Protein AF-A0AA36HMR6-F1 (afdb_monomer)

Solvent-accessible surface area (backbone atoms only — not comparable to full-atom values): 15706 Å² total; per-residue (Å²): 116,73,59,50,69,71,54,59,92,96,48,89,44,77,53,48,80,48,64,60,39,83,46,89,20,42,42,28,34,47,61,16,38,29,38,38,39,29,21,17,31,36,30,45,97,39,64,73,64,23,36,23,44,56,38,35,37,36,27,2,43,35,57,58,65,87,59,62,42,72,64,54,91,78,38,26,21,32,47,46,39,76,43,30,69,65,48,61,58,80,66,48,78,49,71,48,100,86,70,49,53,27,43,33,39,42,47,76,42,64,58,36,60,30,52,82,92,65,95,58,44,52,74,39,55,49,93,52,42,45,76,44,52,43,93,53,46,81,57,50,48,62,44,36,72,71,58,33,27,36,37,34,44,61,39,64,26,72,32,86,58,52,42,54,46,64,46,59,59,30,37,43,38,30,35,82,64,13,27,34,30,16,13,61,84,45,50,25,34,34,34,36,40,43,89,31,38,37,29,38,42,32,37,31,26,40,29,56,35,88,52,72,96,81,71,89,66,86,24,34,47,41,35,45,40,52,87,86,51,69,80,58,60,77,93,42,45,24,38,44,34,39,69,30,34,47,32,64,78,80,58,42,81,45,74,68,56,79,53,60,50,84,77,44,73,44,83,42,72,76,88,80,70,102,62,99,78,84,77,85,83,79,80,74,84,83,70,136

Sequence (288 aa):
MPNLSLFQKGAWASGGYLANVQVDGFTLLGGQQQWMLRNSNISTPDAATLGGQWNVVLVGCTGAPRGTLPAAGWQAAITNLAQTPVIAEKPFISIGPTGLFFLEIPAVQFLAVGPSHGPEAKSVPFSEVFVARSSEPGIIQSKLDLGLHVVLSPGIYELSAPLTLRTSGQVLLGLGMATLVAPKDGRPCVYVAGAAADVRVAGLMLQAAATSATKTQPSTLLQWGEASTPASDASKPGSWKLIGLVTQRQSLLSVLRPGADHFSCWNWAKASYPTSSLGWVVQTPTGP

InterPro domains:
  IPR060344 Exo-beta-1,3-glucanase-like domain [PF27525] (132-238)

Mean predicted aligned error: 9.72 Å

Nearest PDB structures (foldseek):
  4pew-assembly2_B  TM=7.856E-01  e=3.078E-15  Streptomyces sp. SirexAA-E
  4tyv-assembly2_B  TM=8.166E-01  e=2.241E-13  Streptomyces sp. SirexAA-E
  6k0u-assembly1_A  TM=5.631E-01  e=1.052E+00  Paenibacillus glycanilyticus
  6k0n-assembly1_A  TM=4.475E-01  e=2.554E+00  Paenibacillus glycanilyticus
  4ozy-assembly1_A  TM=2.155E-01  e=8.335E+00  Pseudomonas syringae pv. tomato str. DC3000

pLDDT: mean 79.15, std 21.08, range [21.89, 98.69]

Secondary structure (DSSP, 8-state):
---EE-S-TT--B---EEES-EEEEEEE-BTBSEEEEES-EEE-SSHHHHB-SSEEEEES-BSSPSS-B--BTTBPEEEEESSEEEEEPPPEEEE-TTS-EEEEEEPEEEEE-S---STTEEEEEGGGEEEE-TT-GGGHHHHHHTT-EEEEPSSEEE-SS-EEE-STT-EEEE-TT-EEEPPTTS--SEEE-TT--S-EEEEEEEE-----TT--SPEEEEEES-TTSPPP-TTS-EEEEEEEEEESSSEEEEE--TTEEEEE--EEE----SSS------------

Radius of gyration: 20.98 Å; Cα contacts (8 Å, |Δi|>4): 737; chains: 1; bounding box: 59×51×55 Å

Structure (mmCIF, N/CA/C/O backbone):
data_AF-A0AA36HMR6-F1
#
_entry.id   AF-A0AA36HMR6-F1
#
loop_
_atom_site.group_PDB
_atom_site.id
_atom_site.type_symbol
_atom_site.label_atom_id
_atom_site.label_alt_id
_atom_site.label_comp_id
_atom_site.label_asym_id
_atom_site.label_entity_id
_atom_site.label_seq_id
_atom_site.pdbx_PDB_ins_code
_atom_site.Cartn_x
_atom_site.Cartn_y
_atom_site.Cartn_z
_atom_site.occupancy
_atom_site.B_iso_or_equiv
_atom_site.auth_seq_id
_atom_site.auth_comp_id
_atom_site.auth_asym_id
_atom_site.auth_atom_id
_atom_site.pdbx_PDB_model_num
ATOM 1 N N . MET A 1 1 ? -1.065 -3.155 -28.051 1.00 54.00 1 MET A N 1
ATOM 2 C CA . MET A 1 1 ? -1.536 -2.470 -26.826 1.00 54.00 1 MET A CA 1
ATOM 3 C C . MET A 1 1 ? -0.605 -1.299 -26.540 1.00 54.00 1 MET A C 1
ATOM 5 O O . MET A 1 1 ? 0.534 -1.368 -26.992 1.00 54.00 1 MET A O 1
ATOM 9 N N . PRO A 1 2 ? -1.070 -0.196 -25.931 1.00 82.81 2 PRO A N 1
ATOM 10 C CA . PRO A 1 2 ? -0.266 1.018 -25.819 1.00 82.81 2 PRO A CA 1
ATOM 11 C C . PRO A 1 2 ? 0.914 0.839 -24.858 1.00 82.81 2 PRO A C 1
ATOM 13 O O . PRO A 1 2 ? 0.834 0.100 -23.879 1.00 82.81 2 PRO A O 1
ATOM 16 N N . ASN A 1 3 ? 2.006 1.543 -25.148 1.00 90.62 3 ASN A N 1
ATOM 17 C CA . ASN A 1 3 ? 3.149 1.665 -24.247 1.00 90.62 3 ASN A CA 1
ATOM 18 C C . ASN A 1 3 ? 2.743 2.403 -22.962 1.00 90.62 3 ASN A C 1
ATOM 20 O O . ASN A 1 3 ? 1.921 3.322 -23.003 1.00 90.62 3 ASN A O 1
ATOM 24 N N . LEU A 1 4 ? 3.372 2.057 -21.839 1.00 92.62 4 LEU A N 1
ATOM 25 C CA . LEU A 1 4 ? 3.268 2.797 -20.586 1.00 92.62 4 LEU A CA 1
ATOM 26 C C . LEU A 1 4 ? 4.378 3.855 -20.529 1.00 92.62 4 LEU A C 1
ATOM 28 O O . LEU A 1 4 ? 5.525 3.552 -20.204 1.00 92.62 4 LEU A O 1
ATOM 32 N N . SER A 1 5 ? 4.028 5.105 -20.835 1.00 91.94 5 SER A N 1
ATOM 33 C CA . SER A 1 5 ? 4.935 6.248 -20.679 1.00 91.94 5 SER A CA 1
ATOM 34 C C . SER A 1 5 ? 4.774 6.871 -19.296 1.00 91.94 5 SER A C 1
ATOM 36 O O . SER A 1 5 ? 3.706 7.382 -18.966 1.00 91.94 5 SER A O 1
ATOM 38 N N . LEU A 1 6 ? 5.843 6.863 -18.500 1.00 90.44 6 LEU A N 1
ATOM 39 C CA . LEU A 1 6 ? 5.886 7.426 -17.144 1.00 90.44 6 LEU A CA 1
ATOM 40 C C . LEU A 1 6 ? 6.586 8.789 -17.097 1.00 90.44 6 LEU A C 1
ATOM 42 O O . LEU A 1 6 ? 6.986 9.255 -16.032 1.00 90.44 6 LEU A O 1
ATOM 46 N N . PHE A 1 7 ? 6.745 9.438 -18.247 1.00 89.81 7 PHE A N 1
ATOM 47 C CA . PHE A 1 7 ? 7.380 10.742 -18.373 1.00 89.81 7 PHE A CA 1
ATOM 48 C C . PHE A 1 7 ? 6.667 11.611 -19.407 1.00 89.81 7 PHE A C 1
ATOM 50 O O . PHE A 1 7 ? 5.987 11.120 -20.312 1.00 89.81 7 PHE A O 1
ATOM 57 N N . GLN A 1 8 ? 6.895 12.915 -19.286 1.00 87.06 8 GLN A N 1
ATOM 58 C CA . GLN A 1 8 ? 6.583 13.902 -20.309 1.00 87.06 8 GLN A CA 1
ATOM 59 C C . GLN A 1 8 ? 7.890 14.367 -20.956 1.00 87.06 8 GLN A C 1
ATOM 61 O O . GLN A 1 8 ? 8.856 14.704 -20.269 1.00 87.06 8 GLN A O 1
ATOM 66 N N . LYS A 1 9 ? 7.939 14.380 -22.292 1.00 85.31 9 LYS A N 1
ATOM 67 C CA . LYS A 1 9 ? 9.140 14.771 -23.041 1.00 85.31 9 LYS A CA 1
ATOM 68 C C . LYS A 1 9 ? 9.548 16.210 -22.700 1.00 85.31 9 LYS A C 1
ATOM 70 O O . LYS A 1 9 ? 8.729 17.118 -22.788 1.00 85.31 9 LYS A O 1
ATOM 75 N N . GLY A 1 10 ? 10.821 16.403 -22.349 1.00 81.31 10 GLY A N 1
ATOM 76 C CA . GLY A 1 10 ? 11.395 17.716 -22.027 1.00 81.31 10 GLY A CA 1
ATOM 77 C C . GLY A 1 10 ? 11.065 18.250 -20.629 1.00 81.31 10 GLY A C 1
ATOM 78 O O . GLY A 1 10 ? 11.524 19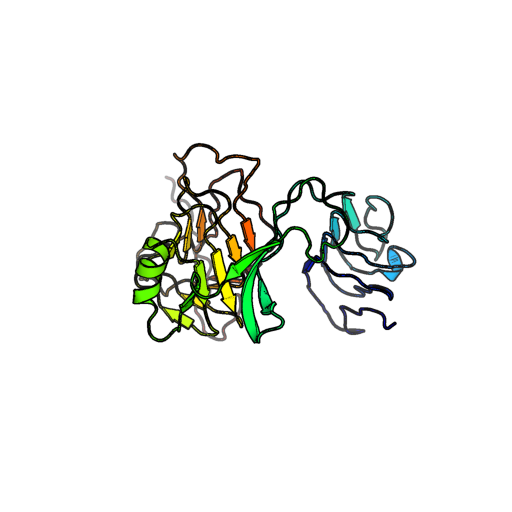.335 -20.290 1.00 81.31 10 GLY A O 1
ATOM 79 N N . ALA A 1 11 ? 10.306 17.510 -19.817 1.00 87.25 11 ALA A N 1
ATOM 80 C CA . ALA A 1 11 ? 10.004 17.885 -18.441 1.00 87.25 11 ALA A CA 1
ATOM 81 C C . ALA A 1 11 ? 10.960 17.204 -17.453 1.00 87.25 11 ALA A C 1
ATOM 83 O O . ALA A 1 11 ? 11.452 16.100 -17.696 1.00 87.25 11 ALA A O 1
ATOM 84 N N . TRP A 1 12 ? 11.187 17.847 -16.310 1.00 85.06 12 TRP A N 1
ATOM 85 C CA . TRP A 1 12 ? 11.833 17.200 -15.172 1.00 85.06 12 TRP A CA 1
ATOM 86 C C . TRP A 1 12 ? 10.827 16.329 -14.428 1.00 85.06 12 TRP A C 1
ATOM 88 O O . TRP A 1 12 ? 9.696 16.747 -14.182 1.00 85.06 12 TRP A O 1
ATOM 98 N N . ALA A 1 13 ? 11.252 15.126 -14.052 1.00 87.69 13 ALA A N 1
ATOM 99 C CA . ALA A 1 13 ? 10.430 14.191 -13.306 1.00 87.69 13 ALA A CA 1
ATOM 100 C C . ALA A 1 13 ? 11.279 13.445 -12.266 1.00 87.69 13 ALA A C 1
ATOM 102 O O . ALA A 1 13 ? 12.437 13.110 -12.515 1.00 87.69 13 ALA A O 1
ATOM 103 N N . SER A 1 14 ? 10.706 13.227 -11.082 1.00 89.38 14 SER A N 1
ATOM 104 C CA . SER A 1 14 ? 11.375 12.613 -9.927 1.00 89.38 14 SER A CA 1
ATOM 105 C C . SER A 1 14 ? 10.454 11.581 -9.267 1.00 89.38 14 SER A C 1
ATOM 107 O O . SER A 1 14 ? 10.094 11.669 -8.097 1.00 89.38 14 SER A O 1
ATOM 109 N N . GLY A 1 15 ? 9.981 10.638 -10.076 1.00 85.69 15 GLY A N 1
ATOM 110 C CA . GLY A 1 15 ? 9.255 9.455 -9.628 1.00 85.69 15 GLY A CA 1
ATOM 111 C C . GLY A 1 15 ? 10.189 8.454 -8.942 1.00 85.69 15 GLY A C 1
ATOM 112 O O . GLY A 1 15 ? 11.302 8.776 -8.559 1.00 85.69 15 GLY A O 1
ATOM 113 N N . GLY A 1 16 ? 9.785 7.217 -8.713 1.00 84.88 16 GLY A N 1
ATOM 114 C CA . GLY A 1 16 ? 8.425 6.703 -8.737 1.00 84.88 16 GLY A CA 1
ATOM 115 C C . GLY A 1 16 ? 8.419 5.251 -8.275 1.00 84.88 16 GLY A C 1
ATOM 116 O O . GLY A 1 16 ? 9.462 4.600 -8.228 1.00 84.88 16 GLY A O 1
ATOM 117 N N . TYR A 1 17 ? 7.248 4.750 -7.905 1.00 89.38 17 TYR A N 1
ATOM 118 C CA . TYR A 1 17 ? 7.053 3.368 -7.485 1.00 89.38 17 TYR A CA 1
ATOM 119 C C . TYR A 1 17 ? 5.992 2.729 -8.373 1.00 89.38 17 TYR A C 1
ATOM 121 O O . TYR A 1 17 ? 4.914 3.295 -8.552 1.00 89.38 17 TYR A O 1
ATOM 129 N N . LEU A 1 18 ? 6.285 1.549 -8.9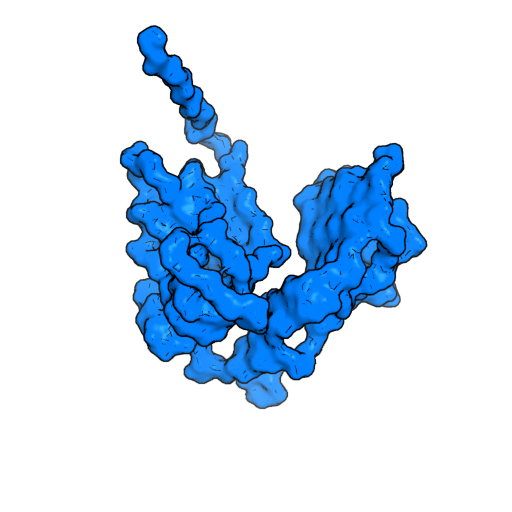14 1.00 90.75 18 LEU A N 1
ATOM 130 C CA . LEU A 1 18 ? 5.329 0.740 -9.662 1.00 90.75 18 LEU A CA 1
ATOM 131 C C . LEU A 1 18 ? 5.423 -0.711 -9.190 1.00 90.75 18 LEU A C 1
ATOM 133 O O . LEU A 1 18 ? 6.518 -1.262 -9.086 1.00 90.75 18 LEU A O 1
ATOM 137 N N . ALA A 1 19 ? 4.285 -1.330 -8.886 1.00 91.62 19 ALA A N 1
ATOM 138 C CA . ALA A 1 19 ? 4.275 -2.714 -8.445 1.00 91.62 19 ALA A CA 1
ATOM 139 C C . ALA A 1 19 ? 3.006 -3.457 -8.837 1.00 91.62 19 ALA A C 1
ATOM 141 O O . ALA A 1 19 ? 1.934 -2.855 -8.896 1.00 91.62 19 ALA A O 1
ATOM 142 N N . ASN A 1 20 ? 3.142 -4.771 -9.016 1.00 91.19 20 ASN A N 1
ATOM 143 C CA . ASN A 1 20 ? 2.048 -5.678 -9.338 1.00 91.19 20 ASN A CA 1
ATOM 144 C C . ASN A 1 20 ? 1.269 -5.291 -10.610 1.00 91.19 20 ASN A C 1
ATOM 146 O O . ASN A 1 20 ? 0.038 -5.314 -10.631 1.00 91.19 20 ASN A O 1
ATOM 150 N N . VAL A 1 21 ? 1.991 -4.888 -11.662 1.00 91.56 21 VAL A N 1
ATOM 151 C CA . VAL A 1 21 ? 1.408 -4.462 -12.944 1.00 91.56 21 VAL A CA 1
ATOM 152 C C . VAL A 1 21 ? 1.832 -5.398 -14.071 1.00 91.56 21 VAL A C 1
ATOM 154 O O . VAL A 1 21 ? 2.980 -5.835 -14.132 1.00 91.56 21 VAL A O 1
ATOM 157 N N . GLN A 1 22 ? 0.905 -5.642 -14.993 1.00 92.75 22 GLN A N 1
ATOM 158 C CA . GLN A 1 22 ? 1.154 -6.227 -16.304 1.00 92.75 22 GLN A CA 1
ATOM 159 C C . GLN A 1 22 ? 1.149 -5.103 -17.349 1.00 92.75 22 GLN A C 1
ATOM 161 O O . GLN A 1 22 ? 0.138 -4.423 -17.523 1.00 92.75 22 GLN A O 1
ATOM 166 N N . VAL A 1 23 ? 2.275 -4.894 -18.031 1.00 92.19 23 VAL A N 1
ATOM 167 C CA . VAL A 1 23 ? 2.382 -3.967 -19.164 1.00 92.19 23 VAL A CA 1
ATOM 168 C C . VAL A 1 23 ? 2.607 -4.779 -20.435 1.00 92.19 23 VAL A C 1
ATOM 170 O O . VAL A 1 23 ? 3.659 -5.387 -20.608 1.00 92.19 23 VAL A O 1
ATOM 173 N N . ASP A 1 24 ? 1.617 -4.780 -21.327 1.00 90.38 24 ASP A N 1
ATOM 174 C CA . ASP A 1 24 ? 1.688 -5.534 -22.588 1.00 90.38 24 ASP A CA 1
ATOM 175 C C . ASP A 1 24 ? 2.460 -4.791 -23.693 1.00 90.38 24 ASP A C 1
ATOM 177 O O . ASP A 1 24 ? 2.911 -5.401 -24.661 1.00 90.38 24 ASP A O 1
ATOM 181 N N . GLY A 1 25 ? 2.588 -3.466 -23.569 1.00 91.44 25 GLY A N 1
ATOM 182 C CA . GLY A 1 25 ? 3.463 -2.632 -24.399 1.00 91.44 25 GLY A CA 1
ATOM 183 C C . GLY A 1 25 ? 4.827 -2.391 -23.747 1.00 91.44 25 GLY A C 1
ATOM 184 O O . GLY A 1 25 ? 5.194 -3.045 -22.772 1.00 91.44 25 GLY A O 1
ATOM 185 N N . PHE A 1 26 ? 5.576 -1.410 -24.252 1.00 92.44 26 PHE A N 1
ATOM 186 C CA . PHE A 1 26 ? 6.840 -1.016 -23.627 1.00 92.44 26 PHE A CA 1
ATOM 187 C C . PHE A 1 26 ? 6.631 -0.106 -22.415 1.00 92.44 26 PHE A C 1
ATOM 189 O O . PHE A 1 26 ? 5.801 0.803 -22.450 1.00 92.44 26 PHE A O 1
ATOM 196 N N . THR A 1 27 ? 7.430 -0.310 -21.371 1.00 93.38 27 THR A N 1
ATOM 197 C CA . THR A 1 27 ? 7.551 0.591 -20.222 1.00 93.38 27 THR A CA 1
ATOM 198 C C . THR A 1 27 ? 8.657 1.601 -20.493 1.00 93.38 27 THR A C 1
ATOM 200 O O . THR A 1 27 ? 9.792 1.217 -20.759 1.00 93.38 27 THR A O 1
ATOM 203 N N . LEU A 1 28 ? 8.332 2.891 -20.403 1.00 92.69 28 LEU A N 1
ATOM 204 C CA . LEU A 1 28 ? 9.245 3.987 -20.725 1.00 92.69 28 LEU A CA 1
ATOM 205 C C . LEU A 1 28 ? 9.318 4.969 -19.547 1.00 92.69 28 LEU A C 1
ATOM 207 O O . LEU A 1 28 ? 8.355 5.681 -19.258 1.00 92.69 28 LEU A O 1
ATOM 211 N N . LEU A 1 29 ? 10.467 5.023 -18.875 1.00 91.88 29 LEU A N 1
ATOM 212 C CA . LEU A 1 29 ? 10.772 5.959 -17.786 1.00 91.88 29 LEU A CA 1
ATOM 213 C C . LEU A 1 29 ? 11.299 7.302 -18.304 1.00 91.88 29 LEU A C 1
ATOM 215 O O . LEU A 1 29 ? 11.178 8.309 -17.613 1.00 91.88 29 LEU A O 1
ATOM 219 N N . GLY A 1 30 ? 11.876 7.344 -19.508 1.00 88.69 30 GLY A N 1
ATOM 220 C CA . GLY A 1 30 ? 12.386 8.574 -20.121 1.00 88.69 30 GLY A CA 1
ATOM 221 C C . GLY A 1 30 ? 13.312 9.369 -19.193 1.00 88.69 30 GLY A C 1
ATOM 222 O O . GLY A 1 30 ? 14.303 8.834 -18.714 1.00 88.69 30 GLY A O 1
ATOM 223 N N . GLY A 1 31 ? 12.990 10.640 -18.934 1.00 87.94 31 GLY A N 1
ATOM 224 C CA . GLY A 1 31 ? 13.813 11.551 -18.121 1.00 87.94 31 GLY A CA 1
ATOM 225 C C . GLY A 1 31 ? 13.621 11.459 -16.601 1.00 87.94 31 GLY A C 1
ATOM 226 O O . GLY A 1 31 ? 14.028 12.382 -15.895 1.00 87.94 31 GLY A O 1
ATOM 227 N N . GLN A 1 32 ? 12.970 10.411 -16.084 1.00 92.25 32 GLN A N 1
ATOM 228 C CA . GLN A 1 32 ? 12.813 10.216 -14.639 1.00 92.25 32 GLN A CA 1
ATOM 229 C C . GLN A 1 32 ? 14.178 10.144 -13.940 1.00 92.25 32 GLN A C 1
ATOM 231 O O . GLN A 1 32 ? 15.054 9.388 -14.352 1.00 92.25 32 GLN A O 1
ATOM 236 N N . GLN A 1 33 ? 14.360 10.906 -12.861 1.00 92.31 33 GLN A N 1
ATOM 237 C CA . GLN A 1 33 ? 15.600 10.879 -12.076 1.00 92.31 33 GLN A CA 1
ATOM 238 C C . GLN A 1 33 ? 15.869 9.487 -11.492 1.00 92.31 33 GLN A C 1
ATOM 240 O O . GLN A 1 33 ? 16.967 8.943 -11.643 1.00 92.31 33 GLN A O 1
ATOM 245 N N . GLN A 1 34 ? 14.838 8.886 -10.895 1.00 92.75 34 GLN A N 1
ATOM 246 C CA . GLN A 1 34 ? 14.887 7.539 -10.348 1.00 92.75 34 GLN A CA 1
ATOM 247 C C . GLN A 1 34 ? 13.550 6.804 -10.494 1.00 92.75 34 GLN A C 1
ATOM 249 O O . GLN A 1 34 ? 12.518 7.424 -10.756 1.00 92.75 34 GLN A O 1
ATOM 254 N N . TRP A 1 35 ? 13.561 5.478 -10.323 1.00 93.69 35 TRP A N 1
ATOM 255 C CA . TRP A 1 35 ? 12.341 4.669 -10.234 1.00 93.69 35 TRP A CA 1
ATOM 256 C C . TRP A 1 35 ? 12.581 3.320 -9.539 1.00 93.69 35 TRP A C 1
ATOM 258 O O . TRP A 1 35 ? 13.642 2.723 -9.699 1.00 93.69 35 TRP A O 1
ATOM 268 N N . MET A 1 36 ? 11.578 2.802 -8.824 1.00 93.50 36 MET A N 1
ATOM 269 C CA . MET A 1 36 ? 11.537 1.421 -8.331 1.00 93.50 36 MET A CA 1
ATOM 270 C C . MET A 1 36 ? 10.353 0.663 -8.943 1.00 93.50 36 MET A C 1
ATOM 272 O O . MET A 1 36 ? 9.198 1.061 -8.777 1.00 93.50 36 MET A O 1
ATOM 276 N N . LEU A 1 37 ? 10.634 -0.438 -9.641 1.00 93.69 37 LEU A N 1
ATOM 277 C CA . LEU A 1 37 ? 9.636 -1.379 -10.142 1.00 93.69 37 LEU A CA 1
ATOM 278 C C . LEU A 1 37 ? 9.766 -2.705 -9.401 1.00 93.69 37 LEU A C 1
ATOM 280 O O . LEU A 1 37 ? 10.874 -3.203 -9.189 1.00 93.69 37 LEU A O 1
ATOM 284 N N . ARG A 1 38 ? 8.636 -3.296 -9.014 1.00 93.44 38 ARG A N 1
ATOM 285 C CA . ARG A 1 38 ? 8.634 -4.569 -8.293 1.00 93.44 38 ARG A CA 1
ATOM 286 C C . ARG A 1 38 ? 7.526 -5.500 -8.760 1.00 93.44 38 ARG A C 1
ATOM 288 O O . ARG A 1 38 ? 6.419 -5.031 -9.011 1.00 93.44 38 ARG A O 1
ATOM 295 N N . ASN A 1 39 ? 7.795 -6.807 -8.825 1.00 93.25 39 ASN A N 1
ATOM 296 C CA . ASN A 1 39 ? 6.776 -7.836 -9.086 1.00 93.25 39 ASN A CA 1
ATOM 297 C C . ASN A 1 39 ? 5.847 -7.443 -10.238 1.00 93.25 39 ASN A C 1
ATOM 299 O O . ASN A 1 39 ? 4.632 -7.417 -10.105 1.00 93.25 39 ASN A O 1
ATOM 303 N N . SER A 1 40 ? 6.433 -6.991 -11.340 1.00 93.88 40 SER A N 1
ATOM 304 C CA . SER A 1 40 ? 5.690 -6.476 -12.483 1.00 93.88 40 SER A CA 1
ATOM 305 C C . SER A 1 40 ? 6.223 -7.119 -13.745 1.00 93.88 40 SER A C 1
ATOM 307 O O . SER A 1 40 ? 7.420 -7.399 -13.843 1.00 93.88 40 SER A O 1
ATOM 309 N N . ASN A 1 41 ? 5.336 -7.337 -14.705 1.00 94.12 41 ASN A N 1
ATOM 310 C CA . ASN A 1 41 ? 5.739 -7.680 -16.050 1.00 94.12 41 ASN A CA 1
ATOM 311 C C . ASN A 1 41 ? 5.866 -6.389 -16.842 1.00 94.12 41 ASN A C 1
ATOM 313 O O . ASN A 1 41 ? 4.876 -5.697 -17.083 1.00 94.12 41 ASN A O 1
ATOM 317 N N . ILE A 1 42 ? 7.097 -6.061 -17.207 1.00 91.81 42 ILE A N 1
ATOM 318 C CA . ILE A 1 42 ? 7.406 -4.917 -18.052 1.00 91.81 42 ILE A CA 1
ATOM 319 C C . ILE A 1 42 ? 8.033 -5.425 -19.338 1.00 91.81 42 ILE A C 1
ATOM 321 O O . ILE A 1 42 ? 8.722 -6.437 -19.331 1.00 91.81 42 ILE A O 1
ATOM 325 N N . SER A 1 43 ? 7.835 -4.712 -20.437 1.00 88.88 43 SER A N 1
ATOM 326 C CA . SER A 1 43 ? 8.612 -4.942 -21.649 1.00 88.88 43 SER A CA 1
ATOM 327 C C . SER A 1 43 ? 9.476 -3.724 -21.922 1.00 88.88 43 SER A C 1
ATOM 329 O O . SER A 1 43 ? 9.017 -2.590 -21.809 1.00 88.88 43 SER A O 1
ATOM 331 N N . THR A 1 44 ? 10.732 -3.940 -22.283 1.00 84.94 44 THR A N 1
ATOM 332 C CA . THR A 1 44 ? 11.594 -2.901 -22.844 1.00 84.94 44 THR A CA 1
ATOM 333 C C . THR A 1 44 ? 12.587 -3.550 -23.807 1.00 84.94 44 THR A C 1
ATOM 335 O O . THR A 1 44 ? 13.095 -4.628 -23.491 1.00 84.94 44 THR A O 1
ATOM 338 N N . PRO A 1 45 ? 12.880 -2.944 -24.971 1.00 80.38 45 PRO A N 1
ATOM 339 C CA . PRO A 1 45 ? 13.872 -3.477 -25.905 1.00 80.38 45 PRO A CA 1
ATOM 340 C C . PRO A 1 45 ? 15.271 -3.588 -25.289 1.00 80.38 45 PRO A C 1
ATOM 342 O O . PRO A 1 45 ? 15.984 -4.558 -25.527 1.00 80.38 45 PRO A O 1
ATOM 345 N N . ASP A 1 46 ? 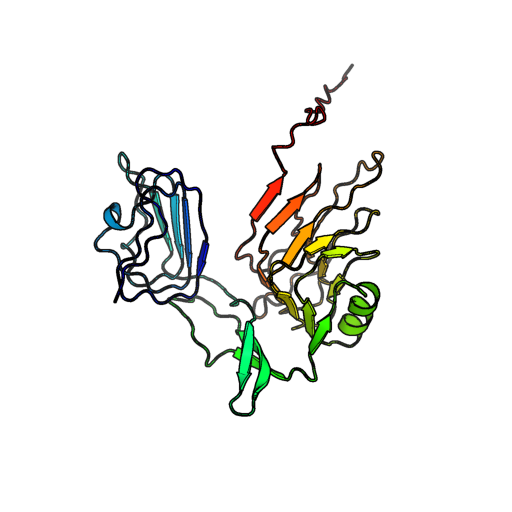15.650 -2.602 -24.475 1.00 84.88 46 ASP A N 1
ATOM 346 C CA . ASP A 1 46 ? 16.937 -2.535 -23.792 1.00 84.88 46 ASP A CA 1
ATOM 347 C C . ASP A 1 46 ? 16.883 -1.554 -22.603 1.00 84.88 46 ASP A C 1
ATOM 349 O O . ASP A 1 46 ? 15.855 -0.931 -22.310 1.00 84.88 46 ASP A O 1
ATOM 353 N N . ALA A 1 47 ? 18.002 -1.441 -21.885 1.00 82.94 47 ALA A N 1
ATOM 354 C CA . ALA A 1 47 ? 18.157 -0.521 -20.762 1.00 82.94 47 ALA A CA 1
ATOM 355 C C . ALA A 1 47 ? 18.058 0.959 -21.176 1.00 82.94 47 ALA A C 1
ATOM 357 O O . ALA A 1 47 ? 17.517 1.769 -20.427 1.00 82.94 47 ALA A O 1
ATOM 358 N N . ALA A 1 48 ? 18.538 1.317 -22.371 1.00 83.38 48 ALA A N 1
ATOM 359 C CA . ALA A 1 48 ? 18.518 2.697 -22.851 1.00 83.38 48 ALA A CA 1
ATOM 360 C C . ALA A 1 48 ? 17.091 3.166 -23.183 1.00 83.38 48 ALA A C 1
ATOM 362 O O . ALA A 1 48 ? 16.722 4.300 -22.891 1.00 83.38 48 ALA A O 1
ATOM 363 N N . THR A 1 49 ? 16.277 2.275 -23.747 1.00 85.19 49 THR A N 1
ATOM 364 C CA . THR A 1 49 ? 14.878 2.508 -24.112 1.00 85.19 49 THR A CA 1
ATOM 365 C C . THR A 1 49 ? 13.978 2.543 -22.882 1.00 85.19 49 THR A C 1
ATOM 367 O O . THR A 1 49 ? 13.027 3.326 -22.846 1.00 85.19 49 THR A O 1
ATOM 370 N N . LEU A 1 50 ? 14.306 1.759 -21.846 1.00 88.44 50 LEU A N 1
ATOM 371 C CA . LEU A 1 50 ? 13.648 1.870 -20.545 1.00 88.44 50 LEU A CA 1
ATOM 372 C C . LEU A 1 50 ? 13.822 3.286 -19.982 1.00 88.44 50 LEU A C 1
ATOM 374 O O . LEU A 1 50 ? 12.867 3.853 -19.461 1.00 88.44 50 LEU A O 1
ATOM 378 N N . GLY A 1 51 ? 15.007 3.878 -20.143 1.00 88.00 51 GLY A N 1
ATOM 379 C CA . GLY A 1 51 ? 15.323 5.230 -19.690 1.00 88.00 51 GLY A CA 1
ATOM 380 C C . GLY A 1 51 ? 15.604 5.313 -18.188 1.00 88.00 51 GLY A C 1
ATOM 381 O O . GLY A 1 51 ? 15.933 4.324 -17.536 1.00 88.00 51 GLY A O 1
ATOM 382 N N . GLY A 1 52 ? 15.461 6.517 -17.640 1.00 88.19 52 GLY A N 1
ATOM 383 C CA . GLY A 1 52 ? 15.921 6.881 -16.305 1.00 88.19 52 GLY A CA 1
ATOM 384 C C . GLY A 1 52 ? 17.294 7.557 -16.349 1.00 88.19 52 GLY A C 1
ATOM 385 O O . GLY A 1 52 ? 18.135 7.221 -17.182 1.00 88.19 52 GLY A O 1
ATOM 386 N N . GLN A 1 53 ? 17.530 8.502 -15.436 1.00 86.44 53 GLN A N 1
ATOM 387 C CA . GLN A 1 53 ? 18.761 9.301 -15.417 1.00 86.44 53 GLN A CA 1
ATOM 388 C C . GLN A 1 53 ? 19.800 8.782 -14.423 1.00 86.44 53 GLN A C 1
ATOM 390 O O . GLN A 1 53 ? 20.965 8.639 -14.778 1.00 86.44 53 GLN A O 1
ATOM 395 N N . TRP A 1 54 ? 19.413 8.543 -13.168 1.00 88.69 54 TRP A N 1
ATOM 396 C CA . TRP A 1 54 ? 20.379 8.273 -12.098 1.00 88.69 54 TRP A CA 1
ATOM 397 C C . TRP A 1 54 ? 20.289 6.841 -11.591 1.00 88.69 54 TRP A C 1
ATOM 399 O O . TRP A 1 54 ? 21.303 6.146 -11.553 1.00 88.69 54 TRP A O 1
ATOM 409 N N . ASN A 1 55 ? 19.091 6.391 -11.211 1.00 92.06 55 ASN A N 1
ATOM 410 C CA . ASN A 1 55 ? 18.933 5.099 -10.547 1.00 92.06 55 ASN A CA 1
ATOM 411 C C . ASN A 1 55 ? 17.588 4.429 -10.848 1.00 92.06 55 ASN A C 1
ATOM 413 O O . ASN A 1 55 ? 16.530 4.954 -10.500 1.00 92.06 55 ASN A O 1
ATOM 417 N N . VAL A 1 56 ? 17.631 3.230 -11.419 1.00 93.44 56 VAL A N 1
ATOM 418 C CA . VAL A 1 56 ? 16.460 2.373 -11.613 1.00 93.44 56 VAL A CA 1
ATOM 419 C C . VAL A 1 56 ? 16.654 1.083 -10.826 1.00 93.44 56 VAL A C 1
ATOM 421 O O . VAL A 1 56 ? 17.636 0.369 -11.010 1.00 93.44 56 VAL A O 1
ATOM 424 N N . VAL A 1 57 ? 15.699 0.760 -9.958 1.00 94.25 57 VAL A N 1
ATOM 425 C CA . VAL A 1 57 ? 15.705 -0.470 -9.161 1.00 94.25 57 VAL A CA 1
ATOM 426 C C . VAL A 1 57 ? 14.573 -1.375 -9.626 1.00 94.25 57 VAL A C 1
ATOM 428 O O . VAL A 1 57 ? 13.408 -0.986 -9.610 1.00 94.25 57 VAL A O 1
ATOM 431 N N . LEU A 1 58 ? 1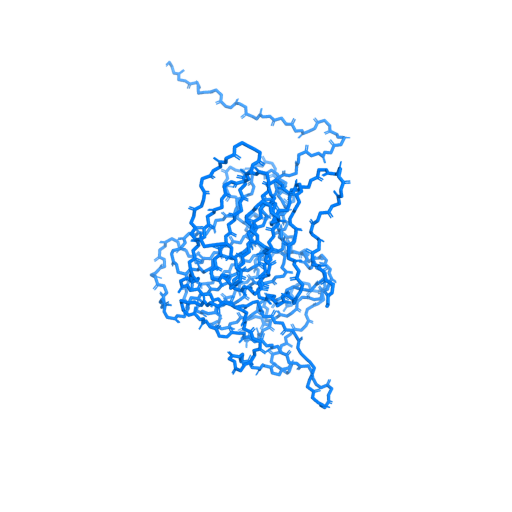4.915 -2.594 -10.025 1.00 93.94 58 LEU A N 1
ATOM 432 C CA . LEU A 1 58 ? 13.994 -3.637 -10.459 1.00 93.94 58 LEU A CA 1
ATOM 433 C C . LEU A 1 58 ? 14.097 -4.797 -9.471 1.00 93.94 58 LEU A C 1
ATOM 435 O O . LEU A 1 58 ? 15.195 -5.279 -9.202 1.00 93.94 58 LEU A O 1
ATOM 439 N N . VAL A 1 59 ? 12.972 -5.246 -8.917 1.00 94.00 59 VAL A N 1
ATOM 440 C CA . VAL A 1 59 ? 12.955 -6.372 -7.968 1.00 94.00 59 VAL A CA 1
ATOM 441 C C . VAL A 1 59 ? 11.850 -7.351 -8.350 1.00 94.00 59 VAL A C 1
ATOM 443 O O . VAL A 1 59 ? 10.673 -6.999 -8.365 1.00 94.00 59 VAL A O 1
ATOM 446 N N . GLY A 1 60 ? 12.194 -8.585 -8.710 1.00 93.69 60 GLY A N 1
ATOM 447 C CA . GLY A 1 60 ? 11.204 -9.581 -9.131 1.00 93.69 60 GLY A CA 1
ATOM 448 C C . GLY A 1 60 ? 10.429 -9.187 -10.393 1.00 93.69 60 GLY A C 1
ATOM 449 O O . GLY A 1 60 ? 9.279 -9.588 -10.537 1.00 93.69 60 GLY A O 1
ATOM 450 N N . CYS A 1 61 ? 10.993 -8.354 -11.273 1.00 94.62 61 CYS A N 1
ATOM 451 C CA . CYS A 1 61 ? 10.331 -7.956 -12.518 1.00 94.62 61 CYS A CA 1
ATOM 452 C C . CYS A 1 61 ? 10.636 -8.941 -13.651 1.00 94.62 61 CYS A C 1
ATOM 454 O O . CYS A 1 61 ? 11.782 -9.352 -13.832 1.00 94.62 61 CYS A O 1
ATOM 456 N N . THR A 1 62 ? 9.624 -9.273 -14.448 1.00 92.94 62 THR A N 1
ATOM 457 C CA . THR A 1 62 ? 9.777 -10.050 -15.686 1.00 92.94 62 THR A CA 1
ATOM 458 C C . THR A 1 62 ? 9.845 -9.115 -16.894 1.00 92.94 62 THR A C 1
ATOM 460 O O . THR A 1 62 ? 9.347 -7.993 -16.836 1.00 92.94 62 THR A O 1
ATOM 463 N N . GLY A 1 63 ? 10.521 -9.554 -17.963 1.00 88.69 63 GLY A N 1
ATOM 464 C CA . GLY A 1 63 ? 10.715 -8.779 -19.203 1.00 88.69 63 GLY A CA 1
ATOM 465 C C . GLY A 1 63 ? 11.609 -7.527 -19.076 1.00 88.69 63 GLY A C 1
ATOM 466 O O . GLY A 1 63 ? 11.740 -6.747 -20.017 1.00 88.69 63 GLY A O 1
ATOM 467 N N . ALA A 1 64 ? 12.274 -7.369 -17.929 1.00 84.56 64 ALA A N 1
ATOM 468 C CA . ALA A 1 64 ? 13.301 -6.366 -17.667 1.00 84.56 64 ALA A CA 1
ATOM 469 C C . ALA A 1 64 ? 14.670 -6.706 -18.309 1.00 84.56 64 ALA A C 1
ATOM 471 O O . ALA A 1 64 ? 14.961 -7.886 -18.539 1.00 84.56 64 ALA A O 1
ATOM 472 N N . PRO A 1 65 ? 15.564 -5.710 -18.512 1.00 76.19 65 PRO A N 1
ATOM 473 C CA . PRO A 1 65 ? 16.954 -5.951 -18.904 1.00 76.19 65 PRO A CA 1
ATOM 474 C C . PRO A 1 65 ? 17.661 -6.885 -17.913 1.00 76.19 65 PRO A C 1
ATOM 476 O O . PRO A 1 65 ? 17.473 -6.768 -16.702 1.00 76.19 65 PRO A O 1
ATOM 479 N N . ARG A 1 66 ? 18.477 -7.823 -18.408 1.00 75.75 66 ARG A N 1
ATOM 480 C CA . ARG A 1 66 ? 19.150 -8.813 -17.552 1.00 75.75 66 ARG A CA 1
ATOM 481 C C . ARG A 1 66 ? 20.315 -8.194 -16.779 1.00 75.75 66 ARG A C 1
ATOM 483 O O . ARG A 1 66 ? 21.188 -7.572 -17.373 1.00 75.75 66 ARG A O 1
ATOM 490 N N . GLY A 1 67 ? 20.370 -8.498 -15.483 1.00 77.00 67 GLY A N 1
ATOM 491 C CA . GLY A 1 67 ? 21.494 -8.164 -14.610 1.00 77.00 67 GLY A CA 1
ATOM 492 C C . GLY A 1 67 ? 21.511 -6.714 -14.131 1.00 77.00 67 GLY A C 1
ATOM 493 O O . GLY A 1 67 ? 20.715 -5.878 -14.556 1.00 77.00 67 GLY A O 1
ATOM 494 N N . THR A 1 68 ? 22.426 -6.446 -13.203 1.00 85.12 68 THR A N 1
ATOM 495 C CA . THR A 1 68 ? 22.711 -5.099 -12.705 1.00 85.12 68 THR A CA 1
ATOM 496 C C . THR A 1 68 ? 23.691 -4.417 -13.652 1.00 85.12 68 THR A C 1
ATOM 498 O O . THR A 1 68 ? 24.743 -4.976 -13.962 1.00 85.12 68 THR A O 1
ATOM 501 N N . LEU A 1 69 ? 23.342 -3.219 -14.112 1.00 86.38 69 LEU A N 1
ATOM 502 C CA . LEU A 1 69 ? 24.126 -2.430 -15.056 1.00 86.38 69 LEU A CA 1
ATOM 503 C C . LEU A 1 69 ? 24.661 -1.175 -14.352 1.00 86.38 69 LEU A C 1
ATOM 505 O O . LEU A 1 69 ? 23.872 -0.447 -13.741 1.00 86.38 69 LEU A O 1
ATOM 509 N N . PRO A 1 70 ? 25.976 -0.898 -14.410 1.00 86.69 70 PRO A N 1
ATOM 510 C CA . PRO A 1 70 ? 26.517 0.353 -13.897 1.00 86.69 70 PRO A CA 1
ATOM 511 C C . PRO A 1 70 ? 26.034 1.535 -14.746 1.00 86.69 70 PRO A C 1
ATOM 513 O O . PRO A 1 70 ? 25.651 1.366 -15.904 1.00 86.69 70 PRO A O 1
ATOM 516 N N . ALA A 1 71 ? 26.093 2.742 -14.181 1.00 84.56 71 ALA A N 1
ATOM 517 C CA . ALA A 1 71 ? 25.837 3.954 -14.952 1.00 84.56 71 ALA A CA 1
ATOM 518 C C . ALA A 1 71 ? 26.843 4.074 -16.111 1.00 84.56 71 ALA A C 1
ATOM 520 O O . ALA A 1 71 ? 28.044 3.856 -15.925 1.00 84.56 71 ALA A O 1
ATOM 521 N N . ALA A 1 72 ? 26.356 4.443 -17.297 1.00 80.88 72 ALA A N 1
ATOM 522 C CA . ALA A 1 72 ? 27.168 4.584 -18.503 1.00 80.88 72 ALA A CA 1
ATOM 523 C C . ALA A 1 72 ? 26.775 5.856 -19.271 1.00 80.88 72 ALA A C 1
ATOM 525 O O . ALA A 1 72 ? 25.741 5.919 -19.938 1.00 80.88 72 ALA A O 1
ATOM 526 N N . GLY A 1 73 ? 27.607 6.898 -19.176 1.00 81.56 73 GLY A N 1
ATOM 527 C CA . GLY A 1 73 ? 27.302 8.204 -19.763 1.00 81.56 73 GLY A CA 1
ATOM 528 C C . GLY A 1 73 ? 26.019 8.797 -19.173 1.00 81.56 73 GLY A C 1
ATOM 529 O O . GLY A 1 73 ? 25.960 9.075 -17.981 1.00 81.56 73 GLY A O 1
ATOM 530 N N . TRP A 1 74 ? 24.996 8.979 -20.011 1.00 75.00 74 TRP A N 1
ATOM 531 C CA . TRP A 1 74 ? 23.676 9.490 -19.611 1.00 75.00 74 TRP A CA 1
ATOM 532 C C . TRP A 1 74 ? 22.659 8.389 -19.268 1.00 75.00 74 TRP A C 1
ATOM 534 O O . TRP A 1 74 ? 21.499 8.700 -19.014 1.00 75.00 74 TRP A O 1
ATOM 544 N N . GLN A 1 75 ? 23.062 7.115 -19.292 1.00 79.62 75 GLN A N 1
ATOM 545 C CA . GLN A 1 75 ? 22.204 5.988 -18.924 1.00 79.62 75 GLN A CA 1
ATOM 546 C C . GLN A 1 75 ? 22.226 5.778 -17.407 1.00 79.62 75 GLN A C 1
ATOM 548 O O . GLN A 1 75 ? 23.305 5.725 -16.806 1.00 79.62 75 GLN A O 1
ATOM 553 N N . ALA A 1 76 ? 21.046 5.612 -16.802 1.00 85.88 76 ALA A N 1
ATOM 554 C CA . ALA A 1 76 ? 20.926 5.282 -15.385 1.00 85.88 76 ALA A CA 1
ATOM 555 C C . ALA A 1 76 ? 21.662 3.989 -15.020 1.00 85.88 76 ALA A C 1
ATOM 557 O O . ALA A 1 76 ? 21.708 3.031 -15.794 1.00 85.88 76 ALA A O 1
ATOM 558 N N . ALA A 1 77 ? 22.147 3.932 -13.778 1.00 91.31 77 ALA A N 1
ATOM 559 C CA . ALA A 1 77 ? 22.461 2.652 -13.164 1.00 91.31 77 ALA A CA 1
ATOM 560 C C . ALA A 1 77 ? 21.164 1.846 -12.990 1.00 91.31 77 ALA A C 1
ATOM 562 O O . ALA A 1 77 ? 20.157 2.380 -12.512 1.00 91.31 77 ALA A O 1
ATOM 563 N N . ILE A 1 78 ? 21.196 0.561 -13.345 1.00 91.81 78 ILE A N 1
ATOM 564 C CA . ILE A 1 78 ? 20.081 -0.366 -13.140 1.00 91.81 78 ILE A CA 1
ATOM 565 C C . ILE A 1 78 ? 20.500 -1.400 -12.108 1.00 91.81 78 ILE A C 1
ATOM 567 O O . ILE A 1 78 ? 21.369 -2.221 -12.376 1.00 91.81 78 ILE A O 1
ATOM 571 N N . THR A 1 79 ? 19.849 -1.408 -10.950 1.00 93.44 79 THR A N 1
ATOM 572 C CA . THR A 1 79 ? 19.944 -2.516 -9.993 1.00 93.44 79 THR A CA 1
ATOM 573 C C . THR A 1 79 ? 18.819 -3.495 -10.284 1.00 93.44 79 THR A C 1
ATOM 575 O O . THR A 1 79 ? 17.655 -3.126 -10.149 1.00 93.44 79 THR A O 1
ATOM 578 N N . ASN A 1 80 ? 19.140 -4.731 -10.669 1.00 92.38 80 ASN A N 1
ATOM 579 C CA . ASN A 1 80 ? 18.126 -5.742 -10.963 1.00 92.38 80 ASN A CA 1
ATOM 580 C C . ASN A 1 80 ? 18.281 -6.968 -10.059 1.00 92.38 80 ASN A C 1
ATOM 582 O O . ASN A 1 80 ? 19.236 -7.737 -10.176 1.00 92.38 80 ASN A O 1
ATOM 586 N N . LEU A 1 81 ? 17.309 -7.153 -9.172 1.00 93.12 81 LEU A N 1
ATOM 587 C CA . LEU A 1 81 ? 17.163 -8.324 -8.325 1.00 93.12 81 LEU A CA 1
ATOM 588 C C . LEU A 1 81 ? 16.113 -9.252 -8.936 1.00 93.12 81 LEU A C 1
ATOM 590 O O . LEU A 1 81 ? 14.967 -8.860 -9.151 1.00 93.12 81 LEU A O 1
ATOM 594 N N . ALA A 1 82 ? 16.489 -10.509 -9.173 1.00 92.44 82 ALA A N 1
ATOM 595 C CA . ALA A 1 82 ? 15.635 -11.472 -9.870 1.00 92.44 82 ALA A CA 1
ATOM 596 C C . ALA A 1 82 ? 14.328 -11.794 -9.130 1.00 92.44 82 ALA A C 1
ATOM 598 O O . ALA A 1 82 ? 13.346 -12.165 -9.766 1.00 92.44 82 ALA A O 1
ATOM 599 N N . GLN A 1 83 ? 14.314 -11.672 -7.801 1.00 92.69 83 GLN A N 1
ATOM 600 C CA . GLN A 1 83 ? 13.195 -12.061 -6.947 1.00 92.69 83 GLN A CA 1
ATOM 601 C C . GLN A 1 83 ? 13.016 -11.051 -5.819 1.00 92.69 83 GLN A C 1
ATOM 603 O O . GLN A 1 83 ? 13.987 -10.466 -5.338 1.00 92.69 83 GLN A O 1
ATOM 608 N N . THR A 1 84 ? 11.775 -10.883 -5.375 1.00 90.56 84 THR A N 1
ATOM 609 C CA . THR A 1 84 ? 11.462 -10.152 -4.145 1.00 90.56 84 THR A CA 1
ATOM 610 C C . THR A 1 84 ? 11.475 -11.144 -2.977 1.00 90.56 84 THR A C 1
ATOM 612 O O . THR A 1 84 ? 10.645 -12.053 -2.982 1.00 90.56 84 THR A O 1
ATOM 615 N N . PRO A 1 85 ? 12.400 -11.031 -2.001 1.00 88.06 85 PRO A N 1
ATOM 616 C CA . PRO A 1 85 ? 12.618 -12.080 -0.998 1.00 88.06 85 PRO A CA 1
ATOM 617 C C . PRO A 1 85 ? 11.377 -12.451 -0.185 1.00 88.06 85 PRO A C 1
ATOM 619 O O . PRO A 1 85 ? 11.098 -13.630 0.015 1.00 88.06 85 PRO A O 1
ATOM 622 N N . VAL A 1 86 ? 10.624 -11.445 0.239 1.00 84.44 86 VAL A N 1
ATOM 623 C CA . VAL A 1 86 ? 9.341 -11.559 0.926 1.00 84.44 86 VAL A CA 1
ATOM 624 C C . VAL A 1 86 ? 8.490 -10.372 0.490 1.00 84.44 86 VAL A C 1
ATOM 626 O O . VAL A 1 86 ? 9.054 -9.335 0.147 1.00 84.44 86 VAL A O 1
ATOM 629 N N . ILE A 1 87 ? 7.177 -10.557 0.364 1.00 86.06 87 ILE A N 1
ATOM 630 C CA . ILE A 1 87 ? 6.223 -9.505 0.011 1.00 86.06 87 ILE A CA 1
ATOM 631 C C . ILE A 1 87 ? 4.820 -9.849 0.465 1.00 86.06 87 ILE A C 1
ATOM 633 O O . ILE A 1 87 ? 4.355 -10.969 0.308 1.00 86.06 87 ILE A O 1
ATOM 637 N N . ALA A 1 88 ? 4.093 -8.828 0.904 1.00 85.94 88 ALA A N 1
ATOM 638 C CA . ALA A 1 88 ? 2.645 -8.857 0.978 1.00 85.94 88 ALA A CA 1
ATOM 639 C C . ALA A 1 88 ? 2.043 -7.744 0.101 1.00 85.94 88 ALA A C 1
ATOM 641 O O . ALA A 1 88 ? 2.360 -6.554 0.252 1.00 85.94 88 ALA A O 1
ATOM 642 N N . GLU A 1 89 ? 1.175 -8.109 -0.849 1.00 88.56 89 GLU A N 1
ATOM 643 C CA . GLU A 1 89 ? 0.524 -7.100 -1.684 1.00 88.56 89 GLU A CA 1
ATOM 644 C C . GLU A 1 89 ? -0.493 -6.258 -0.903 1.00 88.56 89 GLU A C 1
ATOM 646 O O . GLU A 1 89 ? -0.983 -6.634 0.165 1.00 88.56 89 GLU A O 1
ATOM 651 N N . LYS A 1 90 ? -0.749 -5.041 -1.406 1.00 89.62 90 LYS A N 1
ATOM 652 C CA . LYS A 1 90 ? -1.595 -4.064 -0.707 1.00 89.62 90 LYS A CA 1
ATOM 653 C C . LYS A 1 90 ? -3.031 -4.604 -0.625 1.00 89.62 90 LYS A C 1
ATOM 655 O O . LYS A 1 90 ? -3.568 -4.921 -1.686 1.00 89.62 90 LYS A O 1
ATOM 660 N N . PRO A 1 91 ? -3.692 -4.596 0.548 1.00 92.56 91 PRO A N 1
ATOM 661 C CA . PRO A 1 91 ? -5.120 -4.880 0.612 1.00 92.56 91 PRO A CA 1
ATOM 662 C C . PRO A 1 91 ? -5.932 -3.953 -0.298 1.00 92.56 91 PRO A C 1
ATOM 664 O O . PRO A 1 91 ? -5.568 -2.784 -0.520 1.00 92.56 91 PRO A O 1
ATOM 667 N N . PHE A 1 92 ? -7.024 -4.469 -0.844 1.00 93.25 92 PHE A N 1
ATOM 668 C CA . PHE A 1 92 ? -7.912 -3.729 -1.738 1.00 93.25 92 PHE A CA 1
ATOM 669 C C . PHE A 1 92 ? -9.363 -4.158 -1.542 1.00 93.25 92 PHE A C 1
ATOM 671 O O . PHE A 1 92 ? -9.648 -5.133 -0.859 1.00 93.25 92 PHE A O 1
ATOM 678 N N . ILE A 1 93 ? -10.281 -3.377 -2.101 1.00 95.69 93 ILE A N 1
ATOM 679 C CA . ILE A 1 93 ? -11.713 -3.650 -2.020 1.00 95.69 93 ILE A CA 1
ATOM 680 C C . ILE A 1 93 ? -12.151 -4.231 -3.359 1.00 95.69 93 ILE A C 1
ATOM 682 O O . ILE A 1 93 ? -11.807 -3.677 -4.405 1.00 95.69 93 ILE A O 1
ATOM 686 N N . SER A 1 94 ? -12.904 -5.323 -3.316 1.00 94.81 94 SER A N 1
ATOM 687 C CA . SER A 1 94 ? -13.557 -5.929 -4.473 1.00 94.81 94 SER A CA 1
ATOM 688 C C . SER A 1 94 ? -15.080 -5.875 -4.304 1.00 94.81 94 SER A C 1
ATOM 690 O O . SER A 1 94 ? -15.599 -5.622 -3.211 1.00 94.81 94 SER A O 1
ATOM 692 N N . ILE A 1 95 ? -15.799 -6.083 -5.405 1.00 95.50 95 ILE A N 1
ATOM 693 C CA . ILE A 1 95 ? -17.253 -6.245 -5.411 1.00 95.50 95 ILE A CA 1
ATOM 694 C C . ILE A 1 95 ? -17.532 -7.634 -5.973 1.00 95.50 95 ILE A C 1
ATOM 696 O O . ILE A 1 95 ? -17.123 -7.946 -7.092 1.00 95.50 95 ILE A O 1
ATOM 700 N N . GLY A 1 96 ? -18.200 -8.473 -5.185 1.00 90.94 96 GLY A N 1
ATOM 701 C CA . GLY A 1 96 ? -18.580 -9.816 -5.601 1.00 90.94 96 GLY A CA 1
ATOM 702 C C . GLY A 1 96 ? -19.743 -9.816 -6.604 1.00 90.94 96 GLY A C 1
ATOM 703 O O . GLY A 1 96 ? -20.403 -8.793 -6.798 1.00 90.94 96 GLY A O 1
ATOM 704 N N . PRO A 1 97 ? -20.074 -10.977 -7.199 1.00 92.69 97 PRO A N 1
ATOM 705 C CA . PRO A 1 97 ? -21.130 -11.093 -8.214 1.00 92.69 97 PRO A CA 1
ATOM 706 C C . PRO A 1 97 ? -22.520 -10.631 -7.750 1.00 92.69 97 PRO A C 1
ATOM 708 O O . PRO A 1 97 ? -23.351 -10.245 -8.564 1.00 92.69 97 PRO A O 1
ATOM 711 N N . THR A 1 98 ? -22.778 -10.663 -6.440 1.00 94.75 98 THR A N 1
ATOM 712 C CA . THR A 1 98 ? -24.038 -10.232 -5.813 1.00 94.75 98 THR A CA 1
ATOM 713 C C . THR A 1 98 ? -24.051 -8.751 -5.415 1.00 94.75 98 THR A C 1
ATOM 715 O O . THR A 1 98 ? -25.012 -8.296 -4.801 1.00 94.75 98 THR A O 1
ATOM 718 N N . GLY A 1 99 ? -22.993 -7.992 -5.723 1.00 95.25 99 GLY A N 1
ATOM 719 C CA . GLY A 1 99 ? -22.856 -6.579 -5.353 1.00 95.25 99 GLY A CA 1
ATOM 720 C C . GLY A 1 99 ? -22.338 -6.333 -3.931 1.00 95.25 99 GLY A C 1
ATOM 721 O O . GLY A 1 99 ? -22.210 -5.182 -3.519 1.00 95.25 99 GLY A O 1
ATOM 722 N N . LEU A 1 100 ? -22.027 -7.389 -3.172 1.00 96.12 100 LEU A N 1
ATOM 723 C CA . LEU A 1 100 ? -21.439 -7.268 -1.837 1.00 96.12 100 LEU A CA 1
ATOM 724 C C . LEU A 1 100 ? -19.956 -6.891 -1.914 1.00 96.12 100 LEU A C 1
ATOM 726 O O . LEU A 1 100 ? -19.219 -7.409 -2.753 1.00 96.12 100 LEU A O 1
ATOM 730 N N . PHE A 1 101 ? -19.521 -6.014 -1.010 1.00 96.62 101 PHE A N 1
ATOM 731 C CA . PHE A 1 101 ? -18.123 -5.609 -0.892 1.00 96.62 101 PHE A CA 1
ATOM 732 C C . PHE A 1 101 ? -17.311 -6.615 -0.074 1.00 96.62 101 PHE A C 1
ATOM 734 O O . PHE A 1 101 ? -17.772 -7.101 0.966 1.00 96.62 101 PHE A O 1
ATOM 741 N N . PHE A 1 102 ? -16.072 -6.844 -0.505 1.00 97.12 102 PHE A N 1
ATOM 742 C CA . PHE A 1 102 ? -15.084 -7.648 0.211 1.00 97.12 102 PHE A CA 1
ATOM 743 C C . PHE A 1 102 ? -13.776 -6.882 0.363 1.00 97.12 102 PHE A C 1
ATOM 745 O O . PHE A 1 102 ? -13.367 -6.123 -0.518 1.00 97.12 102 PHE A O 1
ATOM 752 N N . LEU A 1 103 ? -13.130 -7.058 1.512 1.00 97.12 103 LEU A N 1
ATOM 753 C CA . LEU A 1 103 ? -11.759 -6.635 1.738 1.00 97.12 103 LEU A CA 1
ATOM 754 C C . LEU A 1 103 ? -10.849 -7.807 1.376 1.00 97.12 103 LEU A C 1
ATOM 756 O O . LEU A 1 103 ? -10.830 -8.822 2.068 1.00 97.12 103 LEU A O 1
ATOM 760 N N . GLU A 1 104 ? -10.093 -7.649 0.300 1.00 95.31 104 GLU A N 1
ATOM 761 C CA . GLU A 1 104 ? -9.128 -8.634 -0.170 1.00 95.31 104 GLU A CA 1
ATOM 762 C C . GLU A 1 104 ? -7.781 -8.391 0.503 1.00 95.31 104 GLU A C 1
ATOM 764 O O . GLU A 1 104 ? -7.209 -7.297 0.416 1.00 95.31 104 GLU A O 1
ATOM 769 N N . ILE A 1 105 ? -7.266 -9.419 1.171 1.00 93.38 105 ILE A N 1
ATOM 770 C CA . ILE A 1 105 ? -5.990 -9.391 1.885 1.00 93.38 105 ILE A CA 1
ATOM 771 C C . ILE A 1 105 ? -5.043 -10.382 1.198 1.00 93.38 105 ILE A C 1
ATOM 773 O O . ILE A 1 105 ? -5.117 -11.580 1.475 1.00 93.38 105 ILE A O 1
ATOM 777 N N . PRO A 1 106 ? -4.155 -9.921 0.298 1.00 91.12 106 PRO A N 1
ATOM 778 C CA . PRO A 1 106 ? -3.187 -10.796 -0.359 1.00 91.12 106 PRO A CA 1
ATOM 779 C C . PRO A 1 106 ? -2.270 -11.508 0.642 1.00 91.12 106 PRO A C 1
ATOM 781 O O . PRO A 1 106 ? -1.732 -10.866 1.558 1.00 91.12 106 PRO A O 1
ATOM 784 N N . ALA A 1 107 ? -2.061 -12.813 0.447 1.00 89.06 107 ALA A N 1
ATOM 785 C CA . ALA A 1 107 ? -1.106 -13.592 1.224 1.00 89.06 107 ALA A CA 1
ATOM 786 C C . ALA A 1 107 ? 0.323 -13.042 1.109 1.00 89.06 107 ALA A C 1
ATOM 788 O O . ALA A 1 107 ? 0.677 -12.311 0.179 1.00 89.06 107 ALA A O 1
ATOM 789 N N . VAL A 1 108 ? 1.144 -13.402 2.095 1.00 86.25 108 VAL A N 1
ATOM 790 C CA . VAL A 1 108 ? 2.589 -13.198 2.027 1.00 86.25 108 VAL A CA 1
ATOM 791 C C . VAL A 1 108 ? 3.167 -14.196 1.028 1.00 86.25 108 VAL A C 1
ATOM 793 O O . VAL A 1 108 ? 2.894 -15.391 1.110 1.00 86.25 108 VAL A O 1
ATOM 796 N N . GLN A 1 109 ? 3.983 -13.704 0.107 1.00 87.06 109 GLN A N 1
ATOM 797 C CA . GLN A 1 109 ? 4.732 -14.496 -0.854 1.00 87.06 109 GLN A CA 1
ATOM 798 C C . GLN A 1 109 ? 6.225 -14.368 -0.561 1.00 87.06 109 GLN A C 1
ATOM 800 O O . GLN A 1 109 ? 6.707 -13.307 -0.164 1.00 87.06 109 GLN A O 1
ATOM 805 N N . PHE A 1 110 ? 6.964 -15.446 -0.797 1.00 88.31 110 PHE A N 1
ATOM 806 C CA . PHE A 1 110 ? 8.419 -15.479 -0.691 1.00 88.31 110 PHE A CA 1
ATOM 807 C C . PHE A 1 110 ? 9.023 -15.693 -2.070 1.00 88.31 110 PHE A C 1
ATOM 809 O O . PHE A 1 110 ? 8.446 -16.400 -2.896 1.00 88.31 110 PHE A O 1
ATOM 816 N N . LEU A 1 111 ? 10.189 -15.093 -2.310 1.00 91.62 111 LEU A N 1
ATOM 817 C CA . LEU A 1 111 ? 10.922 -15.206 -3.576 1.00 91.62 111 LEU A CA 1
ATOM 818 C C . LEU A 1 111 ? 10.047 -14.869 -4.803 1.00 91.62 111 LEU A C 1
ATOM 820 O O . LEU A 1 111 ? 10.170 -15.482 -5.863 1.00 91.62 111 LEU A O 1
ATOM 824 N N . ALA A 1 112 ? 9.152 -13.892 -4.651 1.00 90.62 112 ALA A N 1
ATOM 825 C CA . ALA A 1 112 ? 8.117 -13.585 -5.626 1.00 90.62 112 ALA A CA 1
ATOM 826 C C . ALA A 1 112 ? 8.701 -12.987 -6.917 1.00 90.62 112 ALA A C 1
ATOM 828 O O . ALA A 1 112 ? 9.607 -12.144 -6.877 1.00 90.62 112 ALA A O 1
ATOM 829 N N . VAL A 1 113 ? 8.116 -13.364 -8.057 1.00 93.69 113 VAL A N 1
ATOM 830 C CA . VAL A 1 113 ? 8.492 -12.915 -9.407 1.00 93.69 113 VAL A CA 1
ATOM 831 C C . VAL A 1 113 ? 7.237 -12.600 -10.211 1.00 93.69 113 VAL A C 1
ATOM 833 O O . VAL A 1 113 ? 6.290 -13.379 -10.201 1.00 93.69 113 VAL A O 1
ATOM 836 N N . GLY A 1 114 ? 7.253 -11.483 -10.937 1.00 93.19 114 GLY A N 1
ATOM 837 C CA . GLY A 1 114 ? 6.129 -11.039 -11.756 1.00 93.19 114 GLY A CA 1
ATOM 838 C C . GLY A 1 114 ? 4.914 -10.610 -10.923 1.00 93.19 114 GLY A C 1
ATOM 839 O O . GLY A 1 114 ? 4.998 -10.560 -9.690 1.00 93.19 114 GLY A O 1
ATOM 840 N N . PRO A 1 115 ? 3.815 -10.234 -11.596 1.00 91.75 115 PRO A N 1
ATOM 841 C CA . PRO A 1 115 ? 2.586 -9.817 -10.938 1.00 91.75 115 PRO A CA 1
ATOM 842 C C . PRO A 1 115 ? 1.767 -11.013 -10.415 1.00 91.75 115 PRO A C 1
ATOM 844 O O . PRO A 1 115 ? 1.804 -12.109 -10.969 1.00 91.75 115 PRO A O 1
ATOM 847 N N . SER A 1 116 ? 0.995 -10.777 -9.353 1.00 85.81 116 SER A N 1
ATOM 848 C CA . SER A 1 116 ? 0.070 -11.707 -8.700 1.00 85.81 116 SER A CA 1
ATOM 849 C C . SER A 1 116 ? -1.356 -11.137 -8.712 1.00 85.81 116 SER A C 1
ATOM 851 O O . SER A 1 116 ? -1.621 -10.062 -8.161 1.00 85.81 116 SER A O 1
ATOM 853 N N . HIS A 1 117 ? -2.283 -11.860 -9.353 1.00 76.38 117 HIS A N 1
ATOM 854 C CA . HIS A 1 117 ? -3.644 -11.390 -9.661 1.00 76.38 117 HIS A CA 1
ATOM 855 C C . HIS A 1 117 ? -4.788 -12.204 -9.019 1.00 76.38 117 HIS A C 1
ATOM 857 O O . HIS A 1 117 ? -5.923 -12.095 -9.472 1.00 76.38 117 HIS A O 1
ATOM 863 N N . GLY A 1 118 ? -4.548 -12.951 -7.931 1.00 62.41 118 GLY A N 1
ATOM 864 C CA . GLY A 1 118 ? -5.630 -13.171 -6.954 1.00 62.41 118 GLY A CA 1
ATOM 865 C C . GLY A 1 118 ? -6.094 -14.569 -6.512 1.00 62.41 118 GLY A C 1
ATOM 866 O O . GLY A 1 118 ? -7.098 -14.582 -5.811 1.00 62.41 118 GLY A O 1
ATOM 867 N N . PRO A 1 119 ? -5.453 -15.728 -6.762 1.00 57.50 119 PRO A N 1
ATOM 868 C CA . PRO A 1 119 ? -5.900 -16.950 -6.077 1.00 57.50 119 PRO A CA 1
ATOM 869 C C . PRO A 1 119 ? -5.488 -17.008 -4.591 1.00 57.50 119 PRO A C 1
ATOM 871 O O . PRO A 1 119 ? -5.977 -17.856 -3.854 1.00 57.50 119 PRO A O 1
ATOM 874 N N . GLU A 1 120 ? -4.606 -16.114 -4.134 1.00 76.38 120 GLU A N 1
ATOM 875 C CA . GLU A 1 120 ? -3.977 -16.185 -2.804 1.00 76.38 120 GLU A CA 1
ATOM 876 C C . GLU A 1 120 ? -4.461 -15.102 -1.822 1.00 76.38 120 GLU A C 1
ATOM 878 O O . GLU A 1 120 ? -3.844 -14.882 -0.781 1.00 76.38 120 GLU A O 1
ATOM 883 N N . ALA A 1 121 ? -5.536 -14.37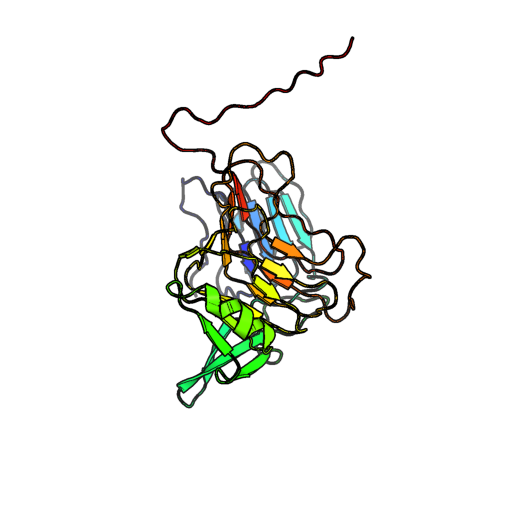5 -2.135 1.00 87.19 121 ALA A N 1
ATOM 884 C CA . ALA A 1 121 ? -6.082 -13.378 -1.217 1.00 87.19 121 ALA A CA 1
ATOM 885 C C . ALA A 1 121 ? -7.110 -14.000 -0.263 1.00 87.19 121 ALA A C 1
ATOM 887 O O . ALA A 1 121 ? -7.991 -14.750 -0.676 1.00 87.19 121 ALA A O 1
ATOM 888 N N . LYS A 1 122 ? -7.030 -13.648 1.025 1.00 92.69 122 LYS A N 1
ATOM 889 C CA . LYS A 1 122 ? -8.125 -13.869 1.972 1.00 92.69 122 LYS A CA 1
ATOM 890 C C . LYS A 1 122 ? -9.195 -12.807 1.720 1.00 92.69 122 LYS A C 1
ATOM 892 O O . LYS A 1 122 ? -8.935 -11.624 1.941 1.00 92.69 122 LYS A O 1
ATOM 897 N N . SER A 1 123 ? -10.391 -13.236 1.333 1.00 94.38 123 SER A N 1
ATOM 898 C CA . SER A 1 123 ? -11.554 -12.359 1.179 1.00 94.38 123 SER A CA 1
ATOM 899 C C . SER A 1 123 ? -12.308 -12.227 2.502 1.00 94.38 123 SER A C 1
ATOM 901 O O . SER A 1 123 ? -12.769 -13.219 3.066 1.00 94.38 123 SER A O 1
ATOM 903 N N . VAL A 1 124 ? -12.438 -11.000 3.006 1.00 96.44 124 VAL A N 1
ATOM 904 C CA . VAL A 1 124 ? -13.165 -10.682 4.243 1.00 96.44 124 VAL A CA 1
ATOM 905 C C . VAL A 1 124 ? -14.462 -9.944 3.900 1.00 96.44 124 VAL A C 1
ATOM 907 O O . VAL A 1 124 ? -14.401 -8.905 3.234 1.00 96.44 124 VAL A O 1
ATOM 910 N N . PRO A 1 125 ? -15.642 -10.429 4.327 1.00 97.12 125 PRO A N 1
ATOM 911 C CA . PRO A 1 125 ? -16.896 -9.729 4.079 1.00 97.12 125 PRO A CA 1
ATOM 912 C C . PRO A 1 125 ? -16.949 -8.413 4.863 1.00 97.12 125 PRO A C 1
ATOM 914 O O . PRO A 1 125 ? -16.482 -8.321 5.998 1.00 97.12 125 PRO A O 1
ATOM 917 N N . PHE A 1 126 ? -17.585 -7.385 4.298 1.00 97.44 126 PHE A N 1
ATOM 918 C CA . PHE A 1 126 ? -17.693 -6.076 4.959 1.00 97.44 126 PHE A CA 1
ATOM 919 C C . PHE A 1 126 ? -18.516 -6.074 6.263 1.00 97.44 126 PHE A C 1
ATOM 921 O O . PHE A 1 126 ? -18.491 -5.085 6.988 1.00 97.44 126 PHE A O 1
ATOM 928 N N . SER A 1 127 ? -19.179 -7.177 6.624 1.00 96.38 127 SER A N 1
ATOM 929 C CA . SER A 1 127 ? -19.729 -7.381 7.973 1.00 96.38 127 SER A CA 1
ATOM 930 C C . SER A 1 127 ? -18.654 -7.425 9.070 1.00 96.38 127 SER A C 1
ATOM 932 O O . SER A 1 127 ? -18.962 -7.172 10.230 1.00 96.38 127 SER A O 1
ATOM 934 N N . GLU A 1 128 ? -17.400 -7.715 8.711 1.00 97.94 128 GLU A N 1
ATOM 935 C CA . GLU A 1 128 ? -16.227 -7.727 9.602 1.00 97.94 128 GLU A CA 1
ATOM 936 C C . GLU A 1 128 ? -15.349 -6.467 9.438 1.00 97.94 128 GLU A C 1
ATOM 938 O O . GLU A 1 128 ? -14.255 -6.365 10.003 1.00 97.94 128 GLU A O 1
ATOM 943 N N . VAL A 1 129 ? -15.817 -5.486 8.656 1.00 98.56 129 VAL A N 1
ATOM 944 C CA . VAL A 1 129 ? -15.081 -4.261 8.330 1.00 98.56 129 VAL A CA 1
ATOM 945 C C . VAL A 1 129 ? -15.848 -3.045 8.833 1.00 98.56 129 VAL A C 1
ATOM 947 O O . VAL A 1 129 ? -16.997 -2.805 8.472 1.00 98.56 129 VAL A O 1
ATOM 950 N N . PHE A 1 130 ? -15.186 -2.212 9.626 1.00 98.62 130 PHE A N 1
ATOM 951 C CA . PHE A 1 130 ? -15.704 -0.907 9.999 1.00 98.62 130 PHE A CA 1
ATOM 952 C C . PHE A 1 130 ? -15.253 0.166 9.000 1.00 98.62 130 PHE A C 1
ATOM 954 O O . PHE A 1 130 ? -14.057 0.406 8.826 1.00 98.62 130 PHE A O 1
ATOM 961 N N . VAL A 1 131 ? -16.211 0.849 8.366 1.00 98.31 131 VAL A N 1
ATOM 962 C CA . VAL A 1 131 ? -15.938 1.988 7.476 1.00 98.31 131 VAL A CA 1
ATOM 963 C C . VAL A 1 131 ? -16.013 3.285 8.279 1.00 98.31 131 VAL A C 1
ATOM 965 O O . VAL A 1 131 ? -17.093 3.769 8.615 1.00 98.31 131 VAL A O 1
ATOM 968 N N . ALA A 1 132 ? -14.852 3.849 8.593 1.00 98.12 132 ALA A N 1
ATOM 969 C CA . ALA A 1 132 ? -14.728 5.041 9.414 1.00 98.12 132 ALA A CA 1
ATOM 970 C C . ALA A 1 132 ? -14.895 6.321 8.594 1.00 98.12 132 ALA A C 1
ATOM 972 O O . ALA A 1 132 ? -14.301 6.460 7.524 1.00 98.12 132 ALA A O 1
ATOM 973 N N . ARG A 1 133 ? -15.596 7.306 9.160 1.00 97.75 133 ARG A N 1
ATOM 974 C CA . ARG A 1 133 ? -15.720 8.668 8.622 1.00 97.75 133 ARG A CA 1
ATOM 975 C C . ARG A 1 133 ? -14.876 9.643 9.433 1.00 97.75 133 ARG A C 1
ATOM 977 O O . ARG A 1 133 ? -14.750 9.493 10.646 1.00 97.75 133 ARG A O 1
ATOM 984 N N . SER A 1 134 ? -14.334 10.664 8.776 1.00 96.69 134 SER A N 1
ATOM 985 C CA . SER A 1 134 ? -13.471 11.660 9.424 1.00 96.69 134 SER A CA 1
ATOM 986 C C . SER A 1 134 ? -14.193 12.562 10.426 1.00 96.69 134 SER A C 1
ATOM 988 O O . SER A 1 134 ? -13.537 13.212 11.230 1.00 96.69 134 SER A O 1
ATOM 990 N N . SER A 1 135 ? -15.529 12.594 10.407 1.00 95.81 135 SER A N 1
ATOM 991 C CA . SER A 1 135 ? -16.346 13.331 11.378 1.00 95.81 135 SER A CA 1
ATOM 992 C C . SER A 1 135 ? -16.313 12.728 12.783 1.00 95.81 135 SER A C 1
ATOM 994 O O . SER A 1 135 ? -16.611 13.424 13.747 1.00 95.81 135 SER A O 1
ATOM 996 N N . GLU A 1 136 ? -15.969 11.443 12.912 1.00 93.69 136 GLU A N 1
ATOM 997 C CA . GLU A 1 136 ? -16.022 10.710 14.181 1.00 93.69 136 GLU A CA 1
ATOM 998 C C . GLU A 1 136 ? -14.760 9.846 14.374 1.00 93.69 136 GLU A C 1
ATOM 1000 O O . GLU A 1 136 ? -14.843 8.626 14.490 1.00 93.69 136 GLU A O 1
ATOM 1005 N N . PRO A 1 137 ? -13.549 10.431 14.425 1.00 93.94 137 PRO A N 1
ATOM 1006 C CA . PRO A 1 137 ? -12.317 9.649 14.551 1.00 93.94 137 PRO A CA 1
ATOM 1007 C C . PRO A 1 137 ? -12.233 8.881 15.883 1.00 93.94 137 PRO A C 1
ATOM 1009 O O . PRO A 1 137 ? -11.586 7.838 15.960 1.00 93.94 137 PRO A O 1
ATOM 1012 N N . GLY A 1 138 ? -12.928 9.354 16.926 1.00 94.88 138 GLY A N 1
ATOM 1013 C CA . GLY A 1 138 ? -12.893 8.770 18.270 1.00 94.88 138 GLY A CA 1
ATOM 1014 C C . GLY A 1 138 ? -13.466 7.353 18.380 1.00 94.88 138 GLY A C 1
ATOM 1015 O O . GLY A 1 138 ? -13.072 6.616 19.281 1.00 94.88 138 GLY A O 1
ATOM 1016 N N . ILE A 1 139 ? -14.347 6.931 17.464 1.00 97.44 139 ILE A N 1
ATOM 1017 C CA . ILE A 1 139 ? -14.922 5.573 17.499 1.00 97.44 139 ILE A CA 1
ATOM 1018 C C . ILE A 1 139 ? -14.024 4.527 16.833 1.00 97.44 139 ILE A C 1
ATOM 1020 O O . ILE A 1 139 ? -14.257 3.336 17.001 1.00 97.44 139 ILE A O 1
ATOM 1024 N N . ILE A 1 140 ? -12.994 4.941 16.090 1.00 98.44 140 ILE A N 1
ATOM 1025 C CA . ILE A 1 140 ? -12.154 4.018 15.315 1.00 98.44 140 ILE A CA 1
ATOM 1026 C C . ILE A 1 140 ? -11.432 3.035 16.237 1.00 98.44 140 ILE A C 1
ATOM 1028 O O . ILE A 1 140 ? -11.407 1.837 15.954 1.00 98.44 140 ILE A O 1
ATOM 1032 N N . GLN A 1 141 ? -10.891 3.519 17.359 1.00 98.44 141 GLN A N 1
ATOM 1033 C CA . GLN A 1 141 ? -10.137 2.667 18.276 1.00 98.44 141 GLN A CA 1
ATOM 1034 C C . GLN A 1 141 ? -11.001 1.549 18.863 1.00 98.44 141 GLN A C 1
ATOM 1036 O O . GLN A 1 141 ? -10.573 0.401 18.861 1.00 98.44 141 GLN A O 1
ATOM 1041 N N . SER A 1 142 ? -12.238 1.838 19.281 1.00 98.12 142 SER A N 1
ATOM 1042 C CA . SER A 1 142 ? -13.106 0.800 19.852 1.00 98.12 142 SER A CA 1
ATOM 1043 C C . SER A 1 142 ? -13.467 -0.284 18.833 1.00 98.12 142 SER A C 1
ATOM 1045 O O . SER A 1 142 ? -13.651 -1.440 19.199 1.00 98.12 142 SER A O 1
ATOM 1047 N N . LYS A 1 143 ? -13.523 0.053 17.538 1.00 98.38 143 LYS A N 1
ATOM 1048 C CA . LYS A 1 143 ? -13.734 -0.924 16.459 1.00 98.38 143 LYS A CA 1
ATOM 1049 C C . LYS A 1 143 ? -12.493 -1.776 16.206 1.00 98.38 143 LYS A C 1
ATOM 1051 O O . LYS A 1 143 ? -12.635 -2.979 16.002 1.00 98.38 143 LYS A O 1
ATOM 1056 N N . LEU A 1 144 ? -11.300 -1.185 16.293 1.00 98.19 144 LEU A N 1
ATOM 1057 C CA . LEU A 1 144 ? -10.043 -1.938 16.269 1.00 98.19 144 LEU A CA 1
ATOM 1058 C C . LEU A 1 144 ? -9.934 -2.887 17.472 1.00 98.19 144 LEU A C 1
ATOM 1060 O O . LEU A 1 144 ? -9.536 -4.037 17.300 1.00 98.19 144 LEU A O 1
ATOM 1064 N N . ASP A 1 145 ? -10.337 -2.444 18.663 1.00 97.62 145 ASP A N 1
ATOM 1065 C CA . ASP A 1 145 ? -10.299 -3.257 19.887 1.00 97.62 145 ASP A CA 1
ATOM 1066 C C . ASP A 1 145 ? -11.281 -4.443 19.840 1.00 97.62 145 ASP A C 1
ATOM 1068 O O . ASP A 1 145 ? -11.015 -5.486 20.432 1.00 97.62 145 ASP A O 1
ATOM 1072 N N . LEU A 1 146 ? -12.378 -4.328 19.079 1.00 97.62 146 LEU A N 1
ATOM 1073 C CA . LEU A 1 146 ? -13.295 -5.439 18.778 1.00 97.62 146 LEU A CA 1
ATOM 1074 C C . LEU A 1 146 ? -12.735 -6.440 17.750 1.00 97.62 146 LEU A C 1
ATOM 1076 O O . LEU A 1 146 ? -13.405 -7.414 17.418 1.00 97.62 146 LEU A O 1
ATOM 1080 N N . GLY A 1 147 ? -11.532 -6.205 17.221 1.00 96.50 147 GLY A N 1
ATOM 1081 C CA . GLY A 1 147 ? -10.895 -7.062 16.223 1.00 96.50 147 GLY A CA 1
ATOM 1082 C C . GLY A 1 147 ? -11.368 -6.833 14.787 1.00 96.50 147 GLY A C 1
ATOM 1083 O O . GLY A 1 147 ? -10.933 -7.561 13.899 1.00 96.50 147 GLY A O 1
ATOM 1084 N N . LEU A 1 148 ? -12.202 -5.818 14.531 1.00 98.38 148 LEU A N 1
ATOM 1085 C CA . LEU A 1 148 ? -12.627 -5.491 13.169 1.00 98.38 148 LEU A CA 1
ATOM 1086 C C . LEU A 1 148 ? -11.456 -4.952 12.347 1.00 98.38 148 LEU A C 1
ATOM 1088 O O . LEU A 1 148 ? -10.548 -4.290 12.861 1.00 98.38 148 LEU A O 1
ATOM 1092 N N . HIS A 1 149 ? -11.517 -5.177 11.039 1.00 98.50 149 HIS A N 1
ATOM 1093 C CA . HIS A 1 149 ? -10.718 -4.407 10.095 1.00 98.50 149 HIS A CA 1
ATOM 1094 C C . HIS A 1 149 ? -11.296 -2.992 9.983 1.00 98.50 149 HIS A C 1
ATOM 1096 O O . HIS A 1 149 ? -12.495 -2.786 10.169 1.00 98.50 149 HIS A O 1
ATOM 1102 N N . VAL A 1 150 ? -10.466 -2.007 9.650 1.00 98.69 150 VAL A N 1
ATOM 1103 C CA . VAL A 1 150 ? -10.899 -0.619 9.477 1.00 98.69 150 VAL A CA 1
ATOM 1104 C C . VAL A 1 150 ? -10.532 -0.117 8.089 1.00 98.69 150 VAL A C 1
ATOM 1106 O O . VAL A 1 150 ? -9.376 -0.174 7.668 1.00 98.69 150 VAL A O 1
ATOM 1109 N N . VAL A 1 151 ? -11.526 0.449 7.409 1.00 98.56 151 VAL A N 1
ATOM 1110 C CA . VAL A 1 151 ? -11.350 1.221 6.179 1.00 98.56 151 VAL A CA 1
ATOM 1111 C C . VAL A 1 151 ? -11.668 2.681 6.478 1.00 98.56 151 VAL A C 1
ATOM 1113 O O . VAL A 1 151 ? -12.777 3.008 6.893 1.00 98.56 151 VAL A O 1
ATOM 1116 N N . LEU A 1 152 ? -10.709 3.574 6.261 1.00 98.50 152 LEU A N 1
ATOM 1117 C CA . LEU A 1 152 ? -10.910 5.015 6.353 1.00 98.50 152 LEU A CA 1
ATOM 1118 C C . LEU A 1 152 ? -11.409 5.533 5.005 1.00 98.50 152 LEU A C 1
ATOM 1120 O O . LEU A 1 152 ? -10.712 5.428 3.990 1.00 98.50 152 LEU A O 1
ATOM 1124 N N . SER A 1 153 ? -12.609 6.110 4.995 1.00 97.94 153 SER A N 1
ATOM 1125 C CA . SER A 1 153 ? -13.082 6.896 3.856 1.00 97.94 153 SER A CA 1
ATOM 1126 C C . SER A 1 153 ? -12.167 8.110 3.597 1.00 97.94 153 SER A C 1
ATOM 1128 O O . SER A 1 153 ? -11.421 8.515 4.490 1.00 97.94 153 SER A O 1
ATOM 1130 N N . PRO A 1 154 ? -12.224 8.739 2.412 1.00 97.81 154 PRO A N 1
ATOM 1131 C CA . PRO A 1 154 ? -11.468 9.963 2.157 1.00 97.81 154 PRO A CA 1
ATOM 1132 C C . PRO A 1 154 ? -11.798 11.062 3.180 1.00 97.81 154 PRO A C 1
ATOM 1134 O O . PRO A 1 154 ? -12.968 11.352 3.427 1.00 97.81 154 PRO A O 1
ATOM 1137 N N . GLY A 1 155 ? -10.771 11.674 3.773 1.00 96.62 155 GLY A N 1
ATOM 1138 C CA . GLY A 1 155 ? -10.934 12.722 4.783 1.00 96.62 155 GLY A CA 1
ATOM 1139 C C . GLY A 1 155 ? -9.687 12.957 5.637 1.00 96.62 155 GLY A C 1
ATOM 1140 O O . GLY A 1 155 ? -8.692 12.239 5.518 1.00 96.62 155 GLY A O 1
ATOM 1141 N N . ILE A 1 156 ? -9.756 13.968 6.507 1.00 96.62 156 ILE A N 1
ATOM 1142 C CA . ILE A 1 156 ? -8.714 14.318 7.485 1.00 96.62 156 ILE A CA 1
ATOM 1143 C C . ILE A 1 156 ? -9.219 13.949 8.882 1.00 96.62 156 ILE A C 1
ATOM 1145 O O . ILE A 1 156 ? -10.232 14.471 9.336 1.00 96.62 156 ILE A O 1
ATOM 1149 N N . TYR A 1 157 ? -8.519 13.038 9.546 1.00 97.56 157 TYR A N 1
ATOM 1150 C CA . TYR A 1 157 ? -8.866 12.456 10.835 1.00 97.56 157 TYR A CA 1
ATOM 1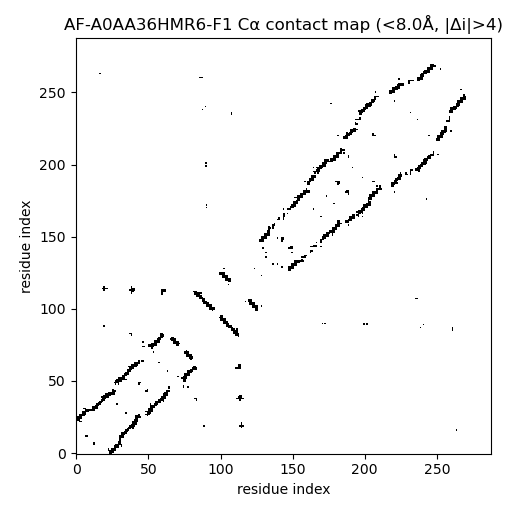151 C C . TYR A 1 157 ? -7.950 13.045 11.908 1.00 97.56 157 TYR A C 1
ATOM 1153 O O . TYR A 1 157 ? -6.785 12.664 12.024 1.00 97.56 157 TYR A O 1
ATOM 1161 N N . GLU A 1 158 ? -8.485 13.973 12.693 1.00 96.00 158 GLU A N 1
ATOM 1162 C CA . GLU A 1 158 ? -7.791 14.560 13.841 1.00 96.00 158 GLU A CA 1
ATOM 1163 C C . GLU A 1 158 ? -7.810 13.575 15.016 1.00 96.00 158 GLU A C 1
ATOM 1165 O O . GLU A 1 158 ? -8.869 13.283 15.579 1.00 96.00 158 GLU A O 1
ATOM 1170 N N . LEU A 1 159 ? -6.648 13.031 15.380 1.00 95.88 159 LEU A N 1
ATOM 1171 C CA . LEU A 1 159 ? -6.551 12.024 16.432 1.00 95.88 159 LEU A CA 1
ATOM 1172 C C . LEU A 1 159 ? -6.262 12.664 17.794 1.00 95.88 159 LEU A C 1
ATOM 1174 O O . LEU A 1 159 ? -5.347 13.469 17.950 1.00 95.88 159 LEU A O 1
ATOM 1178 N N . SER A 1 160 ? -7.006 12.250 18.819 1.00 94.00 160 SER A N 1
ATOM 1179 C CA . SER A 1 160 ? -6.698 12.569 20.221 1.00 94.00 160 SER A CA 1
ATOM 1180 C C . SER A 1 160 ? -5.761 11.543 20.870 1.00 94.00 160 SER A C 1
ATOM 1182 O O . SER A 1 160 ? -5.106 11.843 21.868 1.00 94.00 160 SER A O 1
ATOM 1184 N N . ALA A 1 161 ? -5.681 10.339 20.299 1.00 94.38 161 ALA A N 1
ATOM 1185 C CA . ALA A 1 161 ? -4.815 9.243 20.717 1.00 94.38 161 ALA A CA 1
ATOM 1186 C C . ALA A 1 161 ? -4.424 8.374 19.502 1.00 94.38 161 ALA A C 1
ATOM 1188 O O . ALA A 1 161 ? -5.126 8.411 18.489 1.00 94.38 161 ALA A O 1
ATOM 1189 N N . PRO A 1 162 ? -3.333 7.588 19.583 1.00 94.75 162 PRO A N 1
ATOM 1190 C CA . PRO A 1 162 ? -2.928 6.694 18.500 1.00 94.75 162 PRO A CA 1
ATOM 1191 C C . PRO A 1 162 ? -3.991 5.646 18.169 1.00 94.75 162 PRO A C 1
ATOM 1193 O O . PRO A 1 162 ? -4.564 5.041 19.077 1.00 94.75 162 PRO A O 1
ATOM 1196 N N . LEU A 1 163 ? -4.158 5.349 16.879 1.00 97.75 163 LEU A N 1
ATOM 1197 C CA . LEU A 1 163 ? -4.849 4.144 16.436 1.00 97.75 163 LEU A CA 1
ATOM 1198 C C . LEU A 1 163 ? -3.939 2.941 16.676 1.00 97.75 163 LEU A C 1
ATOM 1200 O O . LEU A 1 163 ? -2.885 2.801 16.055 1.00 97.75 163 LEU A O 1
ATOM 1204 N N . THR A 1 164 ? -4.336 2.091 17.610 1.00 96.38 164 THR A N 1
ATOM 1205 C CA . THR A 1 164 ? -3.551 0.959 18.077 1.00 96.38 164 THR A CA 1
ATOM 1206 C C . THR A 1 164 ? -4.093 -0.345 17.507 1.00 96.38 164 THR A C 1
ATOM 1208 O O . THR A 1 164 ? -5.211 -0.741 17.831 1.00 96.38 164 THR A O 1
ATOM 1211 N N . LEU A 1 165 ? -3.281 -1.033 16.704 1.00 96.12 165 LEU A N 1
ATOM 1212 C CA . LEU A 1 165 ? -3.590 -2.352 16.156 1.00 96.12 165 LEU A CA 1
ATOM 1213 C C . LEU A 1 165 ? -2.993 -3.432 17.058 1.00 96.12 165 LEU A C 1
ATOM 1215 O O . LEU A 1 165 ? -1.770 -3.531 17.185 1.00 96.12 165 LEU A O 1
ATOM 1219 N N . ARG A 1 166 ? -3.854 -4.225 17.704 1.00 93.50 166 ARG A N 1
ATOM 1220 C CA . ARG A 1 166 ? -3.449 -5.291 18.647 1.00 93.50 166 ARG A CA 1
ATOM 1221 C C . ARG A 1 166 ? -3.739 -6.699 18.141 1.00 93.50 166 ARG A C 1
ATOM 1223 O O . ARG A 1 166 ? -3.146 -7.650 18.640 1.00 93.50 166 ARG A O 1
ATOM 1230 N N . THR A 1 167 ? -4.626 -6.824 17.163 1.00 94.00 167 THR A N 1
ATOM 1231 C CA . THR A 1 167 ? -5.102 -8.111 16.657 1.00 94.00 167 THR A CA 1
ATOM 1232 C C . THR A 1 167 ? -4.282 -8.530 15.443 1.00 94.00 167 THR A C 1
ATOM 1234 O O . THR A 1 167 ? -4.124 -7.759 14.496 1.00 94.00 167 THR A O 1
ATOM 1237 N N . SER A 1 168 ? -3.749 -9.753 15.456 1.00 91.50 168 SER A N 1
ATOM 1238 C CA . SER A 1 168 ? -3.025 -10.304 14.305 1.00 91.50 168 SER A CA 1
ATOM 1239 C C . SER A 1 168 ? -3.928 -10.381 13.069 1.00 91.50 168 SER A C 1
ATOM 1241 O O . SER A 1 168 ? -5.110 -10.700 13.180 1.00 91.50 168 SER A O 1
ATOM 1243 N N . GLY A 1 169 ? -3.384 -10.083 11.890 1.00 91.94 169 GLY A N 1
ATOM 1244 C CA . GLY A 1 169 ? -4.135 -10.044 10.631 1.00 91.94 169 GLY A CA 1
ATOM 1245 C C . GLY A 1 169 ? -5.019 -8.804 10.447 1.00 91.94 169 GLY A C 1
ATOM 1246 O O . GLY A 1 169 ? -5.659 -8.663 9.405 1.00 91.94 169 GLY A O 1
ATOM 1247 N N . GLN A 1 170 ? -5.092 -7.901 11.433 1.00 95.44 170 GLN A N 1
ATOM 1248 C CA . GLN A 1 170 ? -5.931 -6.706 11.350 1.00 95.44 170 GLN A CA 1
ATOM 1249 C C . GLN A 1 170 ? -5.454 -5.767 10.235 1.00 95.44 170 GLN A C 1
ATOM 1251 O O . GLN A 1 170 ? -4.257 -5.615 9.984 1.00 95.44 170 GLN A O 1
ATOM 1256 N N . VAL A 1 171 ? -6.407 -5.112 9.569 1.00 97.00 171 VAL A N 1
ATOM 1257 C CA . VAL A 1 171 ? -6.137 -4.216 8.438 1.00 97.00 171 VAL A CA 1
ATOM 1258 C C . VAL A 1 171 ? -6.612 -2.812 8.780 1.00 97.00 171 VAL A C 1
ATOM 1260 O O . VAL A 1 171 ? -7.755 -2.642 9.197 1.00 97.00 171 VAL A O 1
ATOM 1263 N N . LEU A 1 172 ? -5.751 -1.822 8.555 1.00 97.81 172 LEU A N 1
ATOM 1264 C CA . LEU A 1 172 ? -6.083 -0.402 8.511 1.00 97.81 172 LEU A CA 1
ATOM 1265 C C . LEU A 1 172 ? -5.792 0.117 7.098 1.00 97.81 172 LEU A C 1
ATOM 1267 O O . LEU A 1 172 ? -4.631 0.267 6.708 1.00 97.81 172 LEU A O 1
ATOM 1271 N N . LEU A 1 173 ? -6.848 0.367 6.325 1.00 97.50 173 LEU A N 1
ATOM 1272 C CA . LEU A 1 173 ? -6.768 0.785 4.925 1.00 97.50 173 LEU A CA 1
ATOM 1273 C C . LEU A 1 173 ? -7.338 2.194 4.738 1.00 97.50 173 LEU A C 1
ATOM 1275 O O . LEU A 1 173 ? -8.496 2.434 5.052 1.00 97.50 173 LEU A O 1
ATOM 1279 N N . GLY A 1 174 ? -6.560 3.113 4.172 1.00 96.88 174 GLY A N 1
ATOM 1280 C CA . GLY A 1 174 ? -7.031 4.429 3.745 1.00 96.88 174 GLY A CA 1
ATOM 1281 C C . GLY A 1 174 ? -7.441 4.469 2.277 1.00 96.88 174 GLY A C 1
ATOM 1282 O O . GLY A 1 174 ? -6.777 3.892 1.412 1.00 96.88 174 GLY A O 1
ATOM 1283 N N . LEU A 1 175 ? -8.529 5.184 1.993 1.00 95.31 175 LEU A N 1
ATOM 1284 C CA . LEU A 1 175 ? -8.998 5.484 0.642 1.00 95.31 175 LEU A CA 1
ATOM 1285 C C . LEU A 1 175 ? -8.851 6.977 0.346 1.00 95.31 175 LEU A C 1
ATOM 1287 O O . LEU A 1 175 ? -8.982 7.806 1.241 1.00 95.31 175 LEU A O 1
ATOM 1291 N N . GLY A 1 176 ? -8.593 7.323 -0.918 1.00 92.88 176 GLY A N 1
ATOM 1292 C CA . GLY A 1 176 ? -8.590 8.715 -1.386 1.00 92.88 176 GLY A CA 1
ATOM 1293 C C . GLY A 1 176 ? -7.702 9.655 -0.565 1.00 92.88 176 GLY A C 1
ATOM 1294 O O . GLY A 1 176 ? -8.132 10.754 -0.237 1.00 92.88 176 GLY A O 1
ATOM 1295 N N . MET A 1 177 ? -6.489 9.211 -0.211 1.00 89.25 177 MET A N 1
ATOM 1296 C CA . MET A 1 177 ? -5.543 9.966 0.626 1.00 89.25 177 MET A CA 1
ATOM 1297 C C . MET A 1 177 ? -6.082 10.298 2.031 1.00 89.25 177 MET A C 1
ATOM 1299 O O . MET A 1 177 ? -5.836 11.385 2.557 1.00 89.25 177 MET A O 1
ATOM 1303 N N . ALA A 1 178 ? -6.794 9.355 2.658 1.00 95.19 178 ALA A N 1
ATOM 1304 C CA . ALA A 1 178 ? -7.180 9.456 4.063 1.00 95.19 178 ALA A CA 1
ATOM 1305 C C . ALA A 1 178 ? -5.971 9.844 4.932 1.00 95.19 178 ALA A C 1
ATOM 1307 O O . ALA A 1 178 ? -4.931 9.176 4.928 1.00 95.19 178 ALA A O 1
ATOM 1308 N N . THR A 1 179 ? -6.113 10.960 5.644 1.00 94.62 179 THR A N 1
ATOM 1309 C CA . THR A 1 179 ? -5.028 11.603 6.383 1.00 94.62 179 THR A CA 1
ATOM 1310 C C . THR A 1 179 ? -5.266 11.465 7.871 1.00 94.62 179 THR A C 1
ATOM 1312 O O . THR A 1 179 ? -6.290 11.924 8.363 1.00 94.62 179 THR A O 1
ATOM 1315 N N . LEU A 1 180 ? -4.325 10.875 8.597 1.00 95.44 180 LEU A N 1
ATOM 1316 C CA . LEU A 1 180 ? -4.323 10.868 10.055 1.00 95.44 180 LEU A CA 1
ATOM 1317 C C . LEU A 1 180 ? -3.448 12.018 10.545 1.00 95.44 180 LEU A C 1
ATOM 1319 O O . LEU A 1 180 ? -2.268 12.070 10.204 1.00 95.44 180 LEU A O 1
ATOM 1323 N N . VAL A 1 181 ? -4.007 12.928 11.336 1.00 92.62 181 VAL A N 1
ATOM 1324 C CA . VAL A 1 181 ? -3.236 13.968 12.024 1.00 92.62 181 VAL A CA 1
ATOM 1325 C C . VAL A 1 181 ? -2.898 13.459 13.416 1.00 92.62 181 VAL A C 1
ATOM 1327 O O . VAL A 1 181 ? -3.782 13.035 14.161 1.00 92.62 181 VAL A O 1
ATOM 1330 N N . ALA A 1 182 ? -1.609 13.460 13.747 1.00 90.94 182 ALA A N 1
ATOM 1331 C CA . ALA A 1 182 ? -1.105 12.903 14.991 1.00 90.94 182 ALA A CA 1
ATOM 1332 C C . ALA A 1 182 ? -1.693 13.617 16.222 1.00 90.94 182 ALA A C 1
ATOM 1334 O O . ALA A 1 182 ? -1.989 14.813 16.166 1.00 90.94 182 ALA A O 1
ATOM 1335 N N . PRO A 1 183 ? -1.787 12.926 17.368 1.00 90.62 183 PRO A N 1
ATOM 1336 C CA . PRO A 1 183 ? -2.067 13.565 18.645 1.00 90.62 183 PRO A CA 1
ATOM 1337 C C . PRO A 1 183 ? -1.108 14.721 18.958 1.00 90.62 183 PRO A C 1
ATOM 1339 O O . PRO A 1 183 ? 0.110 14.631 18.785 1.00 90.62 183 PRO A O 1
ATOM 1342 N N . LYS A 1 184 ? -1.644 15.812 19.520 1.00 86.69 184 LYS A N 1
ATOM 1343 C CA . LYS A 1 184 ? -0.852 16.989 19.946 1.00 86.69 184 LYS A CA 1
ATOM 1344 C C . LYS A 1 184 ? 0.167 16.670 21.042 1.00 86.69 184 LYS A C 1
ATOM 1346 O O . LYS A 1 184 ? 1.114 17.426 21.273 1.00 86.69 184 LYS A O 1
ATOM 1351 N N . ASP A 1 185 ? -0.005 15.540 21.718 1.00 84.38 185 ASP A N 1
ATOM 1352 C CA . ASP A 1 185 ? 0.946 15.030 22.692 1.00 84.38 185 ASP A CA 1
ATOM 1353 C C . ASP A 1 185 ? 2.133 14.266 22.065 1.00 84.38 185 ASP A C 1
ATOM 1355 O O . ASP A 1 185 ? 2.967 13.737 22.799 1.00 84.38 185 ASP A O 1
ATOM 1359 N N . GLY A 1 186 ? 2.309 14.317 20.742 1.00 80.38 186 GLY A N 1
ATOM 1360 C CA . GLY A 1 186 ? 3.504 13.815 20.055 1.00 80.38 186 GLY A CA 1
ATOM 1361 C C . GLY A 1 186 ? 3.577 12.293 19.943 1.00 80.38 186 GLY A C 1
ATOM 1362 O O . GLY A 1 186 ? 4.580 11.774 19.454 1.00 80.38 186 GLY A O 1
ATOM 1363 N N . ARG A 1 187 ? 2.532 11.583 20.384 1.00 87.38 187 ARG A N 1
ATOM 1364 C CA . ARG A 1 187 ? 2.353 10.154 20.120 1.00 87.38 187 ARG A CA 1
ATOM 1365 C C . ARG A 1 187 ? 2.051 9.910 18.629 1.00 87.38 187 ARG A C 1
ATOM 1367 O O . ARG A 1 187 ? 1.616 10.837 17.943 1.00 87.38 187 ARG A O 1
ATOM 1374 N N . PRO A 1 188 ? 2.261 8.685 18.113 1.00 88.69 188 PRO A N 1
ATOM 1375 C CA . PRO A 1 188 ? 2.043 8.394 16.700 1.00 88.69 188 PRO A CA 1
ATOM 1376 C C . PRO A 1 188 ? 0.578 8.430 16.283 1.00 88.69 188 PRO A C 1
ATOM 1378 O O . PRO A 1 188 ? -0.331 8.309 17.099 1.00 88.69 188 PRO A O 1
ATOM 1381 N N . CYS A 1 189 ? 0.354 8.542 14.974 1.00 92.62 189 CYS A N 1
ATOM 1382 C CA . CYS A 1 189 ? -0.962 8.307 14.388 1.00 92.62 189 CYS A CA 1
ATOM 1383 C C . CYS A 1 189 ? -1.353 6.835 14.525 1.00 92.62 189 CYS A C 1
ATOM 1385 O O . CYS A 1 189 ? -2.487 6.520 14.875 1.00 92.62 189 CYS A O 1
ATOM 1387 N N . VAL A 1 190 ? -0.404 5.941 14.232 1.00 93.56 190 VAL A N 1
ATOM 1388 C CA . VAL A 1 190 ? -0.611 4.492 14.215 1.00 93.56 190 VAL A CA 1
ATOM 1389 C C . VAL A 1 190 ? 0.439 3.817 15.083 1.00 93.56 190 VAL A C 1
ATOM 1391 O O . VAL A 1 190 ? 1.637 4.033 14.897 1.00 93.56 190 VAL A O 1
ATOM 1394 N N . TYR A 1 191 ? -0.011 2.969 16.000 1.00 92.44 191 TYR A N 1
ATOM 1395 C CA . TYR A 1 191 ? 0.841 2.071 16.767 1.00 92.44 191 TYR A CA 1
ATOM 1396 C C . TYR A 1 191 ? 0.428 0.626 16.475 1.00 92.44 191 TYR A C 1
ATOM 1398 O O . TYR A 1 191 ? -0.720 0.244 16.684 1.00 92.44 191 TYR A O 1
ATOM 1406 N N . VAL A 1 192 ? 1.356 -0.196 15.996 1.00 90.06 192 VAL A N 1
ATOM 1407 C CA . VAL A 1 192 ? 1.130 -1.638 15.845 1.00 90.06 192 VAL A CA 1
ATOM 1408 C C . VAL A 1 192 ? 1.775 -2.350 17.021 1.00 90.06 192 VAL A C 1
ATOM 1410 O O . VAL A 1 192 ? 2.982 -2.233 17.229 1.00 90.06 192 VAL A O 1
ATOM 1413 N N . ALA A 1 193 ? 0.981 -3.078 17.803 1.00 88.88 193 ALA A N 1
ATOM 1414 C CA . ALA A 1 193 ? 1.479 -3.810 18.958 1.00 88.88 193 ALA A CA 1
ATOM 1415 C C . ALA A 1 193 ? 2.459 -4.901 18.519 1.00 88.88 193 ALA A C 1
ATOM 1417 O O . ALA A 1 193 ? 2.204 -5.641 17.573 1.00 88.88 193 ALA A O 1
ATOM 1418 N N . GLY A 1 194 ? 3.574 -5.047 19.237 1.00 76.75 194 GLY A N 1
ATOM 1419 C CA . GLY A 1 194 ? 4.623 -5.973 18.816 1.00 76.75 194 GLY A CA 1
ATOM 1420 C C . GLY A 1 194 ? 4.220 -7.460 18.848 1.00 76.75 194 GLY A C 1
ATOM 1421 O O . GLY A 1 194 ? 4.817 -8.271 18.142 1.00 76.75 194 GLY A O 1
ATOM 1422 N N . ALA A 1 195 ? 3.203 -7.842 19.619 1.00 82.12 195 ALA A N 1
ATOM 1423 C CA . ALA A 1 195 ? 2.677 -9.210 19.604 1.00 82.12 195 ALA A CA 1
ATOM 1424 C C . ALA A 1 195 ? 1.770 -9.508 18.389 1.00 82.12 195 ALA A C 1
ATOM 1426 O O . ALA A 1 195 ? 1.496 -10.674 18.114 1.00 82.12 195 ALA A O 1
ATOM 1427 N N . ALA A 1 196 ? 1.306 -8.484 17.663 1.00 82.94 196 ALA A N 1
ATOM 1428 C CA . ALA A 1 196 ? 0.428 -8.653 16.510 1.00 82.94 196 ALA A CA 1
ATOM 1429 C C . ALA A 1 196 ? 1.242 -9.016 15.255 1.00 82.94 196 ALA A C 1
ATOM 1431 O O . ALA A 1 196 ? 2.151 -8.285 14.852 1.00 82.94 196 ALA A O 1
ATOM 1432 N N . ALA A 1 197 ? 0.906 -10.145 14.632 1.00 84.00 197 ALA A N 1
ATOM 1433 C CA . ALA A 1 197 ? 1.512 -10.627 13.389 1.00 84.00 197 ALA A CA 1
ATOM 1434 C C . ALA A 1 197 ? 0.602 -10.340 12.184 1.00 84.00 197 ALA A C 1
ATOM 1436 O O . ALA A 1 197 ? -0.603 -10.171 12.354 1.00 84.00 197 ALA A O 1
ATOM 1437 N N . ASP A 1 198 ? 1.158 -10.290 10.969 1.00 85.94 198 ASP A N 1
ATOM 1438 C CA . ASP A 1 198 ? 0.406 -10.106 9.707 1.00 85.94 198 ASP A CA 1
ATOM 1439 C C . ASP A 1 198 ? -0.562 -8.897 9.678 1.00 85.94 198 ASP A C 1
ATOM 1441 O O . ASP A 1 198 ? -1.558 -8.868 8.958 1.00 85.94 198 ASP A O 1
ATOM 1445 N N . VAL A 1 199 ? -0.288 -7.860 10.473 1.00 90.50 199 VAL A N 1
ATOM 1446 C CA . VAL A 1 199 ? -1.043 -6.600 10.419 1.00 90.50 199 VAL A CA 1
ATOM 1447 C C . VAL A 1 199 ? -0.772 -5.896 9.088 1.00 90.50 199 VAL A C 1
ATOM 1449 O O . VAL A 1 199 ? 0.367 -5.889 8.613 1.00 90.50 199 VAL A O 1
ATOM 1452 N N . ARG A 1 200 ? -1.798 -5.270 8.495 1.00 89.88 200 ARG A N 1
ATOM 1453 C CA . ARG A 1 200 ? -1.680 -4.497 7.247 1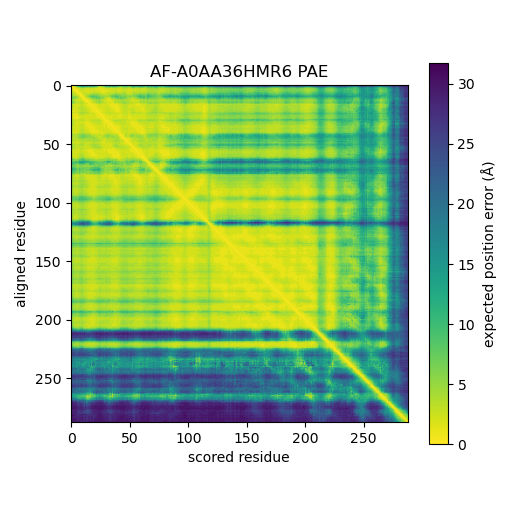.00 89.88 200 ARG A CA 1
ATOM 1454 C C . ARG A 1 200 ? -2.053 -3.038 7.465 1.00 89.88 200 ARG A C 1
ATOM 1456 O O . ARG A 1 200 ? -3.201 -2.732 7.772 1.00 89.88 200 ARG A O 1
ATOM 1463 N N . VAL A 1 201 ? -1.109 -2.127 7.238 1.00 92.81 201 VAL A N 1
ATOM 1464 C CA . VAL A 1 201 ? -1.360 -0.675 7.268 1.00 92.81 201 VAL A CA 1
ATOM 1465 C C . VAL A 1 201 ? -1.112 -0.101 5.881 1.00 92.81 201 VAL A C 1
ATOM 1467 O O . VAL A 1 201 ? 0.023 -0.090 5.411 1.00 92.81 201 VAL A O 1
ATOM 1470 N N . ALA A 1 202 ? -2.152 0.357 5.191 1.00 91.00 202 ALA A N 1
ATOM 1471 C CA . ALA A 1 202 ? -2.041 0.733 3.785 1.00 91.00 202 ALA A CA 1
ATOM 1472 C C . ALA A 1 202 ? -2.845 1.982 3.429 1.00 91.00 202 ALA A C 1
ATOM 1474 O O . ALA A 1 202 ? -3.919 2.210 3.969 1.00 91.00 202 ALA A O 1
ATOM 1475 N N . GLY A 1 203 ? -2.378 2.759 2.452 1.00 89.88 203 GLY A N 1
ATOM 1476 C CA . GLY A 1 203 ? -3.210 3.796 1.830 1.00 89.88 203 GLY A CA 1
ATOM 1477 C C . GLY A 1 203 ? -3.393 5.070 2.665 1.00 89.88 203 GLY A C 1
ATOM 1478 O O . GLY A 1 203 ? -4.341 5.816 2.436 1.00 89.88 203 GLY A O 1
ATOM 1479 N N . LEU A 1 204 ? -2.514 5.309 3.641 1.00 89.44 204 LEU A N 1
ATOM 1480 C CA . LEU A 1 204 ? -2.618 6.430 4.577 1.00 89.44 204 LEU A CA 1
ATOM 1481 C C . LEU A 1 204 ? -1.637 7.552 4.241 1.00 89.44 204 LEU A C 1
ATOM 1483 O O . LEU A 1 204 ? -0.505 7.291 3.817 1.00 89.44 204 LEU A O 1
ATOM 1487 N N . MET A 1 205 ? -2.062 8.782 4.524 1.00 87.25 205 MET A N 1
ATOM 1488 C CA . MET A 1 205 ? -1.169 9.907 4.771 1.00 87.25 205 MET A CA 1
ATOM 1489 C C . MET A 1 205 ? -1.076 10.137 6.281 1.00 87.25 205 MET A C 1
ATOM 1491 O O . MET A 1 205 ? -2.105 10.223 6.948 1.00 87.25 205 MET A O 1
ATOM 1495 N N . LEU A 1 206 ? 0.132 10.220 6.840 1.00 88.38 206 LEU A N 1
ATOM 1496 C CA . LEU A 1 206 ? 0.302 10.567 8.258 1.00 88.38 206 LEU A CA 1
ATOM 1497 C C . LEU A 1 206 ? 0.867 11.972 8.360 1.00 88.38 206 LEU A C 1
ATOM 1499 O O . LEU A 1 206 ? 1.887 12.281 7.745 1.00 88.38 206 LEU A O 1
ATOM 1503 N N . GLN A 1 207 ? 0.201 12.811 9.134 1.00 85.62 207 GLN A N 1
ATOM 1504 C CA . GLN A 1 207 ? 0.539 14.208 9.303 1.00 85.62 207 GLN A CA 1
ATOM 1505 C C . GLN A 1 207 ? 0.926 14.477 10.755 1.00 85.62 207 GLN A C 1
ATOM 1507 O O . GLN A 1 207 ? 0.231 14.065 11.682 1.00 85.62 207 GLN A O 1
ATOM 1512 N N . ALA A 1 208 ? 2.021 15.201 10.964 1.00 83.19 208 ALA A N 1
ATOM 1513 C CA . ALA A 1 208 ? 2.371 15.691 12.293 1.00 83.19 208 ALA A CA 1
ATOM 1514 C C . ALA A 1 208 ? 1.335 16.707 12.803 1.00 83.19 208 ALA A C 1
ATOM 1516 O O . ALA A 1 208 ? 0.863 17.564 12.053 1.00 83.19 208 ALA A O 1
ATOM 1517 N N . ALA A 1 209 ? 1.016 16.645 14.094 1.00 82.19 209 ALA A N 1
ATOM 1518 C CA . ALA A 1 209 ? 0.282 17.715 14.756 1.00 82.19 209 ALA A CA 1
ATOM 1519 C C . ALA A 1 209 ? 1.178 18.953 14.904 1.00 82.19 209 ALA A C 1
ATOM 1521 O O . ALA A 1 209 ? 2.388 18.834 15.092 1.00 82.19 209 ALA A O 1
ATOM 1522 N N . ALA A 1 210 ? 0.575 20.142 14.941 1.00 72.69 210 ALA A N 1
ATOM 1523 C CA . ALA A 1 210 ? 1.257 21.318 15.470 1.00 72.69 210 ALA A CA 1
ATOM 1524 C C . ALA A 1 210 ? 1.492 21.115 16.981 1.00 72.69 210 ALA A C 1
ATOM 1526 O O . ALA A 1 210 ? 0.581 21.291 17.794 1.00 72.69 210 ALA A O 1
ATOM 1527 N N . THR A 1 211 ? 2.691 20.673 17.364 1.00 63.09 211 THR A N 1
ATOM 1528 C CA . THR A 1 211 ? 3.066 20.473 18.770 1.00 63.09 211 THR A CA 1
ATOM 1529 C C . THR A 1 211 ? 3.449 21.796 19.429 1.00 63.09 211 THR A C 1
ATOM 1531 O O . THR A 1 211 ? 4.029 22.670 18.785 1.00 63.09 211 THR A O 1
ATOM 1534 N N . SER A 1 212 ? 3.193 21.933 20.734 1.00 52.19 212 SER A N 1
ATOM 1535 C CA . SER A 1 212 ? 3.748 23.048 21.514 1.00 52.19 212 SER A CA 1
ATOM 1536 C C . SER A 1 212 ? 5.282 22.993 21.488 1.00 52.19 212 SER A C 1
ATOM 1538 O O . SER A 1 212 ? 5.861 21.909 21.578 1.00 52.19 212 SER A O 1
ATOM 1540 N N . ALA A 1 213 ? 5.931 24.153 21.358 1.00 47.59 213 ALA A N 1
ATOM 1541 C CA . ALA A 1 213 ? 7.362 24.348 21.081 1.00 47.59 213 ALA A CA 1
ATOM 1542 C C . ALA A 1 213 ? 8.340 23.829 22.164 1.00 47.59 213 ALA A C 1
ATOM 1544 O O . ALA A 1 213 ? 9.528 24.134 22.124 1.00 47.59 213 ALA A O 1
ATOM 1545 N N . THR A 1 214 ? 7.860 23.062 23.141 1.00 52.38 214 THR A N 1
ATOM 1546 C CA . THR A 1 214 ? 8.594 22.643 24.340 1.00 52.38 214 THR A CA 1
ATOM 1547 C C . THR A 1 214 ? 9.031 21.178 24.331 1.00 52.38 214 THR A C 1
ATOM 1549 O O . THR A 1 214 ? 9.579 20.703 25.324 1.00 52.38 214 THR A O 1
ATOM 1552 N N . LYS A 1 215 ? 8.812 20.429 23.241 1.00 53.34 215 LYS A N 1
ATOM 1553 C CA . LYS A 1 215 ? 9.202 19.013 23.178 1.00 53.34 215 LYS A CA 1
ATOM 1554 C C . LYS A 1 215 ? 10.602 18.811 22.616 1.00 53.34 215 LYS A C 1
ATOM 1556 O O . LYS A 1 215 ? 10.853 19.045 21.444 1.00 53.34 215 LYS A O 1
ATOM 1561 N N . THR A 1 216 ? 11.474 18.298 23.477 1.00 52.38 216 THR A N 1
ATOM 1562 C CA . THR A 1 216 ? 12.831 17.818 23.178 1.00 52.38 216 THR A CA 1
ATOM 1563 C C . THR A 1 216 ? 12.878 16.328 22.819 1.00 52.38 216 THR A C 1
ATOM 1565 O O . THR A 1 216 ? 13.954 15.804 22.550 1.00 52.38 216 THR A O 1
ATOM 1568 N N . GLN A 1 217 ? 11.733 15.634 22.819 1.00 54.16 217 GLN A N 1
ATOM 1569 C CA . GLN A 1 217 ? 11.656 14.200 22.532 1.00 54.16 217 GLN A CA 1
ATOM 1570 C C . GLN A 1 217 ? 11.245 13.946 21.075 1.00 54.16 217 GLN A C 1
ATOM 1572 O O . GLN A 1 217 ? 10.307 14.593 20.597 1.00 54.16 217 GLN A O 1
ATOM 1577 N N . PRO A 1 218 ? 11.903 13.006 20.371 1.00 58.03 218 PRO A N 1
ATOM 1578 C CA . PRO A 1 218 ? 11.546 12.657 19.004 1.00 58.03 218 PRO A CA 1
ATOM 1579 C C . PRO A 1 218 ? 10.107 12.133 18.947 1.00 58.03 218 PRO A C 1
ATOM 1581 O O . PRO A 1 218 ? 9.732 11.228 19.691 1.00 58.03 218 PRO A O 1
ATOM 1584 N N . SER A 1 219 ? 9.302 12.710 18.054 1.00 69.06 219 SER A N 1
ATOM 1585 C CA . SER A 1 219 ? 7.955 12.218 17.755 1.00 69.06 219 SER A CA 1
ATOM 1586 C C . SER A 1 219 ? 8.002 11.221 16.604 1.00 69.06 219 SER A C 1
ATOM 1588 O O . SER A 1 219 ? 8.820 11.353 15.687 1.00 69.06 219 SER A O 1
ATOM 1590 N N . THR A 1 220 ? 7.126 10.222 16.650 1.00 78.44 220 THR A N 1
ATOM 1591 C CA . THR A 1 220 ? 7.007 9.191 15.618 1.00 78.44 220 THR A CA 1
ATOM 1592 C C . THR A 1 220 ? 5.618 9.287 15.004 1.00 78.44 220 THR A C 1
ATOM 1594 O O . THR A 1 220 ? 4.676 9.609 15.715 1.00 78.44 220 THR A O 1
ATOM 1597 N N . LEU A 1 221 ? 5.457 9.089 13.691 1.00 84.50 221 LEU A N 1
ATOM 1598 C CA . LEU A 1 221 ? 4.121 9.132 13.057 1.00 84.50 221 LEU A CA 1
ATOM 1599 C C . LEU A 1 221 ? 3.486 7.748 12.921 1.00 84.50 221 LEU A C 1
ATOM 1601 O O . LEU A 1 221 ? 2.268 7.606 13.040 1.00 84.50 221 LEU A O 1
ATOM 1605 N N . LEU A 1 222 ? 4.319 6.732 12.732 1.00 87.06 222 LEU A N 1
ATOM 1606 C CA . LEU A 1 222 ? 3.958 5.328 12.815 1.00 87.06 222 LEU A CA 1
ATOM 1607 C C . LEU A 1 222 ? 5.002 4.640 13.681 1.00 87.06 222 LEU A C 1
ATOM 1609 O O . LEU A 1 222 ? 6.201 4.833 13.474 1.00 87.06 222 LEU A O 1
ATOM 1613 N N . GLN A 1 223 ? 4.531 3.845 14.632 1.00 85.00 223 GLN A N 1
ATOM 1614 C CA . GLN A 1 223 ? 5.368 3.014 15.478 1.00 85.00 223 GLN A CA 1
ATOM 1615 C C . GLN A 1 223 ? 4.951 1.556 15.322 1.00 85.00 223 GLN A C 1
ATOM 1617 O O . GLN A 1 223 ? 3.771 1.222 15.407 1.00 85.00 223 GLN A O 1
ATOM 1622 N N . TRP A 1 224 ? 5.934 0.686 15.114 1.00 83.38 224 TRP A N 1
ATOM 1623 C CA . TRP A 1 224 ? 5.718 -0.751 15.011 1.00 83.38 224 TRP A CA 1
ATOM 1624 C C . TRP A 1 224 ? 6.481 -1.478 16.117 1.00 83.38 224 TRP A C 1
ATOM 1626 O O . TRP A 1 224 ? 7.705 -1.603 16.061 1.00 83.38 224 TRP A O 1
ATOM 1636 N N . GLY A 1 225 ? 5.746 -1.970 17.110 1.00 78.88 225 GLY A N 1
ATOM 1637 C CA . GLY A 1 225 ? 6.284 -2.605 18.306 1.00 78.88 225 GLY A CA 1
ATOM 1638 C C . GLY A 1 225 ? 7.011 -1.647 19.255 1.00 78.88 225 GLY A C 1
ATOM 1639 O O . GLY A 1 225 ? 6.994 -0.421 19.104 1.00 78.88 225 GLY A O 1
ATOM 1640 N N . GLU A 1 226 ? 7.658 -2.239 20.255 1.00 71.06 226 GLU A N 1
ATOM 1641 C CA . GLU A 1 226 ? 8.551 -1.570 21.201 1.00 71.06 226 GLU A CA 1
ATOM 1642 C C . GLU A 1 226 ? 9.941 -2.210 21.128 1.00 71.06 226 GLU A C 1
ATOM 1644 O O . GLU A 1 226 ? 10.077 -3.369 20.732 1.00 71.06 226 GLU A O 1
ATOM 1649 N N . ALA A 1 227 ? 10.977 -1.470 21.532 1.00 58.56 227 ALA A N 1
ATOM 1650 C CA . ALA A 1 227 ? 12.365 -1.943 21.484 1.00 58.56 227 ALA A CA 1
ATOM 1651 C C . ALA A 1 227 ? 12.604 -3.229 22.304 1.00 58.56 227 ALA A C 1
ATOM 1653 O O . ALA A 1 227 ? 13.521 -3.987 22.012 1.00 58.56 227 ALA A O 1
ATOM 1654 N N . SER A 1 228 ? 11.771 -3.484 23.317 1.00 59.03 228 SER A N 1
ATOM 1655 C CA . SER A 1 228 ? 11.827 -4.661 24.189 1.00 59.03 228 SER A CA 1
ATOM 1656 C C . SER A 1 228 ? 11.034 -5.866 23.670 1.00 59.03 228 SER A C 1
ATOM 1658 O O . SER A 1 228 ? 11.078 -6.929 24.288 1.00 59.03 228 SER A O 1
ATOM 1660 N N . THR A 1 229 ? 10.268 -5.736 22.580 1.00 57.69 229 THR A N 1
ATOM 1661 C CA . THR A 1 229 ? 9.375 -6.819 22.155 1.00 57.69 229 THR A CA 1
ATOM 1662 C C . THR A 1 229 ? 10.123 -7.863 21.305 1.00 57.69 229 THR A C 1
ATOM 1664 O O . THR A 1 229 ? 10.719 -7.472 20.299 1.00 57.69 229 THR A O 1
ATOM 1667 N N . PRO A 1 230 ? 10.039 -9.180 21.614 1.00 56.88 230 PRO A N 1
ATOM 1668 C CA . PRO A 1 230 ? 10.690 -10.245 20.838 1.00 56.88 230 PRO A CA 1
ATOM 1669 C C . PRO A 1 230 ? 10.358 -10.196 19.341 1.00 56.88 230 PRO A C 1
ATOM 1671 O O . PRO A 1 230 ? 9.301 -9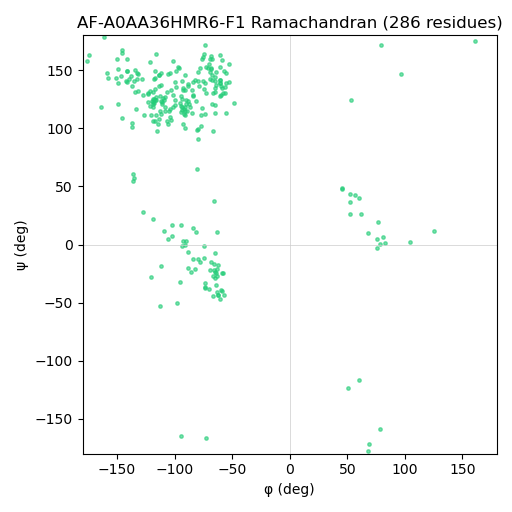.682 18.963 1.00 56.88 230 PRO A O 1
ATOM 1674 N N . ALA A 1 231 ? 11.235 -10.739 18.489 1.00 54.41 231 ALA A N 1
ATOM 1675 C CA . ALA A 1 231 ? 10.986 -10.843 17.050 1.00 54.41 231 ALA A CA 1
ATOM 1676 C C . ALA A 1 231 ? 9.672 -11.601 16.769 1.00 54.41 231 ALA A C 1
ATOM 1678 O O . ALA A 1 231 ? 9.386 -12.614 17.407 1.00 54.41 231 ALA A O 1
ATOM 1679 N N . SER A 1 232 ? 8.858 -11.090 15.840 1.00 57.44 232 SER A N 1
ATOM 1680 C CA . SER A 1 232 ? 7.640 -11.770 15.383 1.00 57.44 232 SER A CA 1
ATOM 1681 C C . SER A 1 232 ? 7.973 -12.949 14.463 1.00 57.44 232 SER A C 1
ATOM 1683 O O . SER A 1 232 ? 9.078 -13.039 13.932 1.00 57.44 232 SER A O 1
ATOM 1685 N N . ASP A 1 233 ? 6.999 -13.832 14.248 1.00 63.09 233 ASP A N 1
ATOM 1686 C CA . ASP A 1 233 ? 7.098 -14.961 13.319 1.00 63.09 233 ASP A CA 1
ATOM 1687 C C . ASP A 1 233 ? 7.473 -14.490 11.897 1.00 63.09 233 ASP A C 1
ATOM 1689 O O . ASP A 1 233 ? 6.697 -13.803 11.230 1.00 63.09 233 ASP A O 1
ATOM 1693 N N . ALA A 1 234 ? 8.672 -14.863 11.433 1.00 63.47 234 ALA A N 1
ATOM 1694 C CA . ALA A 1 234 ? 9.208 -14.482 10.124 1.00 63.47 234 ALA A CA 1
ATOM 1695 C C . ALA A 1 234 ? 8.421 -15.082 8.944 1.00 63.47 234 ALA A C 1
ATOM 1697 O O . ALA A 1 234 ? 8.544 -14.594 7.823 1.00 63.47 234 ALA A O 1
ATOM 1698 N N . SER A 1 235 ? 7.594 -16.107 9.186 1.00 62.25 235 SER A N 1
ATOM 1699 C CA . SER A 1 235 ? 6.686 -16.666 8.177 1.00 62.25 235 SER A CA 1
ATOM 1700 C C . SER A 1 235 ? 5.403 -15.840 7.998 1.00 62.25 235 SER A C 1
ATOM 1702 O O . SER A 1 235 ? 4.677 -16.035 7.024 1.00 62.25 235 SER A O 1
ATOM 1704 N N . LYS A 1 236 ? 5.127 -14.901 8.917 1.00 58.97 236 LYS A N 1
ATOM 1705 C CA . LYS A 1 236 ? 3.930 -14.043 8.939 1.00 58.97 236 LYS A CA 1
ATOM 1706 C C . LYS A 1 236 ? 4.290 -12.579 9.235 1.00 58.97 236 LYS A C 1
ATOM 1708 O O . LYS A 1 236 ? 3.800 -12.008 10.221 1.00 58.97 236 LYS A O 1
ATOM 1713 N N . PRO A 1 237 ? 5.160 -11.957 8.417 1.00 63.31 237 PRO A N 1
ATOM 1714 C CA . PRO A 1 237 ? 5.548 -10.574 8.631 1.00 63.31 237 PRO A CA 1
ATOM 1715 C C . PRO A 1 237 ? 4.323 -9.661 8.552 1.00 63.31 237 PRO A C 1
ATOM 1717 O O . PRO A 1 237 ? 3.456 -9.809 7.691 1.00 63.31 237 PRO A O 1
ATOM 1720 N N . GLY A 1 238 ? 4.263 -8.680 9.448 1.00 55.09 238 GLY A N 1
ATOM 1721 C CA . GLY A 1 238 ? 3.389 -7.535 9.229 1.00 55.09 238 GLY A CA 1
ATOM 1722 C C . GLY A 1 238 ? 3.903 -6.700 8.058 1.00 55.09 238 GLY A C 1
ATOM 1723 O O . GLY A 1 238 ? 5.105 -6.673 7.790 1.00 55.09 238 GLY A O 1
ATOM 1724 N N . SER A 1 239 ? 3.016 -5.998 7.361 1.00 54.88 239 SER A N 1
ATOM 1725 C CA . SER A 1 239 ? 3.417 -5.128 6.252 1.00 54.88 239 SER A CA 1
ATOM 1726 C C . SER A 1 239 ? 2.741 -3.770 6.322 1.00 54.88 239 SER A C 1
ATOM 1728 O O . SER A 1 239 ? 1.612 -3.614 6.803 1.00 54.88 239 SER A O 1
ATOM 1730 N N . TRP A 1 240 ? 3.437 -2.760 5.806 1.00 48.59 240 TRP A N 1
ATOM 1731 C CA . TRP A 1 240 ? 2.870 -1.431 5.652 1.00 48.59 240 TRP A CA 1
ATOM 1732 C C . TRP A 1 240 ? 3.240 -0.794 4.308 1.00 48.59 240 TRP A C 1
ATOM 1734 O O . TRP A 1 240 ? 4.326 -0.990 3.761 1.00 48.59 240 TRP A O 1
ATOM 1744 N N . LYS A 1 241 ? 2.297 -0.023 3.754 1.00 52.06 241 LYS A N 1
ATOM 1745 C CA . LYS A 1 241 ? 2.431 0.753 2.511 1.00 52.06 241 LYS A CA 1
ATOM 1746 C C . LYS A 1 241 ? 1.812 2.139 2.711 1.00 52.06 241 LYS A C 1
ATOM 1748 O O . LYS A 1 241 ? 0.591 2.300 2.676 1.00 52.06 241 LYS A O 1
ATOM 1753 N N . LEU A 1 242 ? 2.653 3.143 2.935 1.00 52.59 242 LEU A N 1
ATOM 1754 C CA . LEU A 1 242 ? 2.245 4.526 3.195 1.00 52.59 242 LEU A CA 1
ATOM 1755 C C . LEU A 1 242 ? 2.206 5.314 1.880 1.00 52.59 242 LEU A C 1
ATOM 1757 O O . LEU A 1 242 ? 3.145 5.235 1.093 1.00 52.59 242 LEU A O 1
ATOM 1761 N N . ILE A 1 243 ? 1.146 6.098 1.654 1.00 43.22 243 ILE A N 1
ATOM 1762 C CA . ILE A 1 243 ? 1.066 6.992 0.482 1.00 43.22 243 ILE A CA 1
ATOM 1763 C C . ILE A 1 243 ? 2.004 8.189 0.679 1.00 43.22 243 ILE A C 1
ATOM 1765 O O . ILE A 1 243 ? 2.646 8.640 -0.264 1.00 43.22 243 ILE A O 1
ATOM 1769 N N . GLY A 1 244 ? 2.123 8.679 1.913 1.00 40.81 244 GLY A N 1
ATOM 1770 C CA . GLY A 1 244 ? 3.039 9.759 2.253 1.00 40.81 244 GLY A CA 1
ATOM 1771 C C . GLY A 1 244 ? 3.055 10.064 3.746 1.00 40.81 244 GLY A C 1
ATOM 1772 O O . GLY A 1 244 ? 2.114 9.758 4.477 1.00 40.81 244 GLY A O 1
ATOM 1773 N N . LEU A 1 245 ? 4.138 10.676 4.204 1.00 51.47 245 LEU A N 1
ATOM 1774 C CA . LEU A 1 245 ? 4.254 11.275 5.529 1.00 51.47 245 LEU A CA 1
ATOM 1775 C C . LEU A 1 245 ? 4.472 12.775 5.336 1.00 51.47 245 LEU A C 1
ATOM 1777 O O . LEU A 1 245 ? 5.408 13.178 4.644 1.00 51.47 245 LEU A O 1
ATOM 1781 N N . VAL A 1 246 ? 3.617 13.592 5.944 1.00 48.03 246 VAL A N 1
ATOM 1782 C CA . VAL A 1 246 ? 3.742 15.050 5.949 1.00 48.03 246 VAL A CA 1
ATOM 1783 C C . VAL A 1 246 ? 4.192 15.477 7.335 1.00 48.03 246 VAL A C 1
ATOM 1785 O O . VAL A 1 246 ? 3.427 15.462 8.299 1.00 48.03 246 VAL A O 1
ATOM 1788 N N . THR A 1 247 ? 5.455 15.870 7.447 1.00 44.53 247 THR A N 1
ATOM 1789 C CA . THR A 1 247 ? 6.017 16.336 8.718 1.00 44.53 247 THR A CA 1
ATOM 1790 C C . THR A 1 247 ? 6.046 17.867 8.759 1.00 44.53 247 THR A C 1
ATOM 1792 O O . THR A 1 247 ? 6.365 18.526 7.765 1.00 44.53 247 THR A O 1
ATOM 1795 N N . GLN A 1 248 ? 5.720 18.456 9.912 1.00 34.00 248 GLN A N 1
ATOM 1796 C CA . GLN A 1 248 ? 6.053 19.846 10.231 1.00 34.00 248 GLN A CA 1
ATOM 1797 C C . GLN A 1 248 ? 7.041 19.830 11.395 1.00 34.00 248 GLN A C 1
ATOM 1799 O O . GLN A 1 248 ? 6.619 19.609 12.517 1.00 34.00 248 GLN A O 1
ATOM 1804 N N . ARG A 1 249 ? 8.333 20.063 11.104 1.00 42.09 249 ARG A N 1
ATOM 1805 C CA . ARG A 1 249 ? 9.481 20.041 12.041 1.00 42.09 249 ARG A CA 1
ATOM 1806 C C . ARG A 1 249 ? 9.619 18.748 12.886 1.00 42.09 249 ARG A C 1
ATOM 1808 O O . ARG A 1 249 ? 8.740 18.375 13.639 1.00 42.09 249 ARG A O 1
ATOM 1815 N N . GLN A 1 250 ? 10.790 18.103 12.813 1.00 39.53 250 GLN A N 1
ATOM 1816 C CA . GLN A 1 250 ? 11.251 17.035 13.730 1.00 39.53 250 GLN A CA 1
ATOM 1817 C C . GLN A 1 250 ? 10.232 15.917 14.074 1.00 39.53 250 GLN A C 1
ATOM 1819 O O . GLN A 1 250 ? 10.088 15.519 15.232 1.00 39.53 250 GLN A O 1
ATOM 1824 N N . SER A 1 251 ? 9.570 15.348 13.065 1.00 38.31 251 SER A N 1
ATOM 1825 C CA . SER A 1 251 ? 8.861 14.068 13.211 1.00 38.31 251 SER A CA 1
ATOM 1826 C C . SER A 1 251 ? 9.591 12.989 12.419 1.00 38.31 251 SER A C 1
ATOM 1828 O O . SER A 1 251 ? 9.863 13.159 11.231 1.00 38.31 251 SER A O 1
ATOM 1830 N N . LEU A 1 252 ? 9.938 11.891 13.084 1.00 45.12 252 LEU A N 1
ATOM 1831 C CA . LEU A 1 252 ? 10.637 10.752 12.497 1.00 45.12 252 LEU A CA 1
ATOM 1832 C C . LEU A 1 252 ? 9.626 9.650 12.148 1.00 45.12 252 LEU A C 1
ATOM 1834 O O . LEU A 1 252 ? 8.606 9.476 12.810 1.00 45.12 252 LEU A O 1
ATOM 1838 N N . LEU A 1 253 ? 9.899 8.866 11.109 1.00 44.22 253 LEU A N 1
ATOM 1839 C CA . LEU A 1 253 ? 9.326 7.525 11.012 1.00 44.22 253 LEU A CA 1
ATOM 1840 C C . LEU A 1 253 ? 10.259 6.611 11.806 1.00 44.22 253 LEU A C 1
ATOM 1842 O O . LEU A 1 253 ? 11.407 6.437 11.407 1.00 44.22 253 LEU A O 1
ATOM 1846 N N . SER A 1 254 ? 9.802 6.049 12.924 1.00 42.47 254 SER A N 1
ATOM 1847 C CA . SER A 1 254 ? 10.583 5.053 13.659 1.00 42.47 254 SER A CA 1
ATOM 1848 C C . SER A 1 254 ? 10.010 3.668 13.397 1.00 42.47 254 SER A C 1
ATOM 1850 O O . SER A 1 254 ? 8.942 3.320 13.906 1.00 42.47 254 SER A O 1
ATOM 1852 N N . VAL A 1 255 ? 10.739 2.851 12.648 1.00 45.25 255 VAL A N 1
ATOM 1853 C CA . VAL A 1 255 ? 10.517 1.408 12.676 1.00 45.25 255 VAL A CA 1
ATOM 1854 C C . VAL A 1 255 ? 11.626 0.802 13.514 1.00 45.25 255 VAL A C 1
ATOM 1856 O O . VAL A 1 255 ? 12.781 0.786 13.106 1.00 45.25 255 VAL A O 1
ATOM 1859 N N . LEU A 1 256 ? 11.278 0.358 14.718 1.00 37.59 256 LEU A N 1
ATOM 1860 C CA . LEU A 1 256 ? 12.232 -0.152 15.704 1.00 37.59 256 LEU A CA 1
ATOM 1861 C C . LEU A 1 256 ? 12.376 -1.685 15.646 1.00 37.59 256 LEU A C 1
ATOM 1863 O O . LEU A 1 256 ? 12.879 -2.280 16.595 1.00 37.59 256 LEU A O 1
ATOM 1867 N N . ARG A 1 257 ? 11.932 -2.343 14.560 1.00 44.06 257 ARG A N 1
ATOM 1868 C CA . ARG A 1 257 ? 11.887 -3.812 14.460 1.00 44.06 257 ARG A CA 1
ATOM 1869 C C . ARG A 1 257 ? 12.392 -4.401 13.135 1.00 44.06 257 ARG A C 1
ATOM 1871 O O . ARG A 1 257 ? 11.996 -3.919 12.077 1.00 44.06 257 ARG A O 1
ATOM 1878 N N . PRO A 1 258 ? 13.127 -5.528 13.190 1.00 32.53 258 PRO A N 1
ATOM 1879 C CA . PRO A 1 258 ? 13.239 -6.502 12.102 1.00 32.53 258 PRO A CA 1
ATOM 1880 C C . PRO A 1 258 ? 11.944 -7.331 11.972 1.00 32.53 258 PRO A C 1
ATOM 1882 O O . PRO A 1 258 ? 11.372 -7.732 12.985 1.00 32.53 258 PRO A O 1
ATOM 1885 N N . GLY A 1 259 ? 11.486 -7.607 10.745 1.00 33.88 259 GLY A N 1
ATOM 1886 C CA . GLY A 1 259 ? 10.318 -8.471 10.469 1.00 33.88 259 GLY A CA 1
ATOM 1887 C C . GLY A 1 259 ? 9.027 -7.748 10.058 1.00 33.88 259 GLY A C 1
ATOM 1888 O O . GLY A 1 259 ? 8.009 -8.402 9.836 1.00 33.88 259 GLY A O 1
ATOM 1889 N N . ALA A 1 260 ? 9.062 -6.417 9.937 1.00 41.97 260 ALA A N 1
ATOM 1890 C CA . ALA A 1 260 ? 8.077 -5.665 9.166 1.00 41.97 260 ALA A CA 1
ATOM 1891 C C . ALA A 1 260 ? 8.585 -5.517 7.732 1.00 41.97 260 ALA A C 1
ATOM 1893 O O . ALA A 1 260 ? 9.744 -5.163 7.514 1.00 41.97 260 ALA A O 1
ATOM 1894 N N . ASP A 1 261 ? 7.717 -5.779 6.768 1.00 45.03 261 ASP A N 1
ATOM 1895 C CA . ASP A 1 261 ? 8.075 -5.700 5.364 1.00 45.03 261 ASP A CA 1
ATOM 1896 C C . ASP A 1 261 ? 7.717 -4.318 4.796 1.00 45.03 261 ASP A C 1
ATOM 1898 O O . ASP A 1 261 ? 6.567 -3.864 4.877 1.00 45.03 261 ASP A O 1
ATOM 1902 N N . HIS A 1 262 ? 8.737 -3.596 4.323 1.00 55.16 262 HIS A N 1
ATOM 1903 C CA . HIS A 1 262 ? 8.668 -2.178 3.960 1.00 55.16 262 HIS A CA 1
ATOM 1904 C C . HIS A 1 262 ? 8.647 -2.031 2.447 1.00 55.16 262 HIS A C 1
ATOM 1906 O O . HIS A 1 262 ? 9.645 -2.315 1.788 1.00 55.16 262 HIS A O 1
ATOM 1912 N N . PHE A 1 263 ? 7.548 -1.522 1.888 1.00 51.38 263 PHE A N 1
ATOM 1913 C CA . PHE A 1 263 ? 7.403 -1.551 0.428 1.00 51.38 263 PHE A CA 1
ATOM 1914 C C . PHE A 1 263 ? 7.242 -0.226 -0.273 1.00 51.38 263 PHE A C 1
ATOM 1916 O O . PHE A 1 263 ? 7.605 -0.137 -1.443 1.00 51.38 263 PHE A O 1
ATOM 1923 N N . SER A 1 264 ? 6.685 0.782 0.387 1.00 50.44 264 SER A N 1
ATOM 1924 C CA . SER A 1 264 ? 6.649 2.140 -0.146 1.00 50.44 264 SER A CA 1
ATOM 1925 C C . SER A 1 264 ? 6.313 3.106 0.985 1.00 50.44 264 SER A C 1
ATOM 1927 O O . SER A 1 264 ? 5.256 2.995 1.611 1.00 50.44 264 SER A O 1
ATOM 1929 N N . CYS A 1 265 ? 7.231 4.026 1.269 1.00 54.91 265 CYS A N 1
ATOM 1930 C CA . CYS A 1 265 ? 6.966 5.255 2.005 1.00 54.91 265 CYS A CA 1
ATOM 1931 C C . CYS A 1 265 ? 7.602 6.407 1.251 1.00 54.91 265 CYS A C 1
ATOM 1933 O O . CYS A 1 265 ? 8.743 6.307 0.797 1.00 54.91 265 CYS A O 1
ATOM 1935 N N . TRP A 1 266 ? 6.912 7.538 1.241 1.00 50.91 266 TRP A N 1
ATOM 1936 C CA . TRP A 1 266 ? 7.537 8.810 0.940 1.00 50.91 266 TRP A CA 1
ATOM 1937 C C . TRP A 1 266 ? 7.500 9.679 2.191 1.00 50.91 266 TRP A C 1
ATOM 1939 O O . TRP A 1 266 ? 6.429 10.105 2.622 1.00 50.91 266 TRP A O 1
ATOM 1949 N N . ASN A 1 267 ? 8.662 9.876 2.819 1.00 52.47 267 ASN A N 1
ATOM 1950 C CA . ASN A 1 267 ? 8.780 10.761 3.971 1.00 52.47 267 ASN A CA 1
ATOM 1951 C C . ASN A 1 267 ? 9.196 12.152 3.510 1.00 52.47 267 ASN A C 1
ATOM 1953 O O . ASN A 1 267 ? 10.290 12.311 2.967 1.00 52.47 267 ASN A O 1
ATOM 1957 N N . TRP A 1 268 ? 8.332 13.145 3.716 1.00 42.03 268 TRP A N 1
ATOM 1958 C CA . TRP A 1 268 ? 8.596 14.502 3.271 1.00 42.03 268 TRP A CA 1
ATOM 1959 C C . TRP A 1 268 ? 8.547 15.496 4.433 1.00 42.03 268 TRP A C 1
ATOM 1961 O O . TRP A 1 268 ? 7.543 15.648 5.137 1.00 42.03 268 TRP A O 1
ATOM 1971 N N . ALA A 1 269 ? 9.660 16.204 4.617 1.00 47.84 269 ALA A N 1
ATOM 1972 C CA . ALA A 1 269 ? 9.718 17.432 5.395 1.00 47.84 269 ALA A CA 1
ATOM 1973 C C . ALA A 1 269 ? 9.542 18.607 4.431 1.00 47.84 269 ALA A C 1
ATOM 1975 O O . ALA A 1 269 ? 10.316 18.780 3.489 1.00 47.84 269 ALA A O 1
ATOM 1976 N N . LYS A 1 270 ? 8.479 19.387 4.633 1.00 52.53 270 LYS A N 1
ATOM 1977 C CA . LYS A 1 270 ? 8.065 20.438 3.699 1.00 52.53 270 LYS A CA 1
ATOM 1978 C C . LYS A 1 270 ? 9.112 21.556 3.615 1.00 52.53 270 LYS A C 1
ATOM 1980 O O . LYS A 1 270 ? 9.380 22.222 4.609 1.00 52.53 270 LYS A O 1
ATOM 1985 N N . ALA A 1 271 ? 9.656 21.786 2.419 1.00 37.81 271 ALA A N 1
ATOM 1986 C CA . ALA A 1 271 ? 10.706 22.780 2.156 1.00 37.81 271 ALA A CA 1
ATOM 1987 C C . ALA A 1 271 ? 10.186 24.158 1.688 1.00 37.81 271 ALA A C 1
ATOM 1989 O O . ALA A 1 271 ? 10.984 25.054 1.426 1.00 37.81 271 ALA A O 1
ATOM 1990 N N . SER A 1 272 ? 8.869 24.352 1.533 1.00 35.56 272 SER A N 1
ATOM 1991 C CA . SER A 1 272 ? 8.333 25.564 0.892 1.00 35.56 272 SER A CA 1
ATOM 1992 C C . SER A 1 272 ? 7.004 26.028 1.501 1.00 35.56 272 SER A C 1
ATOM 1994 O O . SER A 1 272 ? 5.957 25.417 1.282 1.00 35.56 272 SER A O 1
ATOM 1996 N N . TYR A 1 273 ? 7.057 27.144 2.230 1.00 36.06 273 TYR A N 1
ATOM 1997 C CA . TYR A 1 273 ? 5.974 28.124 2.367 1.00 36.06 273 TYR A CA 1
ATOM 1998 C C . TYR A 1 273 ? 6.571 29.525 2.170 1.00 36.06 273 TYR A C 1
ATOM 2000 O O . TYR A 1 273 ? 7.715 29.747 2.572 1.00 36.06 273 TYR A O 1
ATOM 2008 N N . PRO A 1 274 ? 5.818 30.489 1.612 1.00 39.91 274 PRO A N 1
ATOM 2009 C CA . PRO A 1 274 ? 6.195 31.893 1.618 1.00 39.91 274 PRO A CA 1
ATOM 2010 C C . PRO A 1 274 ? 5.832 32.519 2.974 1.00 39.91 274 PRO A C 1
ATOM 2012 O O . PRO A 1 274 ? 4.961 33.371 3.041 1.00 39.91 274 PRO A O 1
ATOM 2015 N N . THR A 1 275 ? 6.456 32.079 4.068 1.00 31.55 275 THR A N 1
ATOM 2016 C CA . THR A 1 275 ? 6.505 32.830 5.335 1.00 31.55 275 THR A CA 1
ATOM 2017 C C . THR A 1 275 ? 7.790 32.473 6.091 1.00 31.55 275 THR A C 1
ATOM 2019 O O . THR A 1 275 ? 8.287 31.351 6.035 1.00 31.55 275 THR A O 1
ATOM 2022 N N . SER A 1 276 ? 8.362 33.472 6.753 1.00 30.62 276 SER A N 1
ATOM 2023 C CA . SER A 1 276 ? 9.722 33.604 7.298 1.00 30.62 276 SER A CA 1
ATOM 2024 C C . SER A 1 276 ? 10.129 32.657 8.449 1.00 30.62 276 SER A C 1
ATOM 2026 O O . SER A 1 276 ? 10.840 33.071 9.360 1.00 30.62 276 SER A O 1
ATOM 2028 N N . SER A 1 277 ? 9.717 31.385 8.458 1.00 27.95 277 SER A N 1
ATOM 2029 C CA . SER A 1 277 ? 9.861 30.511 9.640 1.00 27.95 277 SER A CA 1
ATOM 2030 C C . SER A 1 277 ? 10.542 29.154 9.409 1.00 27.95 277 SER A C 1
ATOM 2032 O O . SER A 1 277 ? 10.340 28.217 10.187 1.00 27.95 277 SER A O 1
ATOM 2034 N N . LEU A 1 278 ? 11.430 29.036 8.419 1.00 26.62 278 LEU A N 1
ATOM 2035 C CA . LEU A 1 278 ? 12.380 27.918 8.322 1.00 26.62 278 LEU A CA 1
ATOM 2036 C C . LEU A 1 278 ? 13.796 28.417 8.637 1.00 26.62 278 LEU A C 1
ATOM 2038 O O . LEU A 1 278 ? 14.349 29.230 7.906 1.00 26.62 278 LEU A O 1
ATOM 2042 N N . GLY A 1 279 ? 14.371 27.933 9.738 1.00 26.89 279 GLY A N 1
ATOM 2043 C CA . GLY A 1 279 ? 15.743 28.224 10.145 1.00 26.89 279 GLY A CA 1
ATOM 2044 C C . GLY A 1 279 ? 16.396 26.977 10.732 1.00 26.89 279 GLY A C 1
ATOM 2045 O O . GLY A 1 279 ? 15.751 26.220 11.459 1.00 26.89 279 GLY A O 1
ATOM 2046 N N . TRP A 1 280 ? 17.666 26.760 10.397 1.00 21.89 280 TRP A N 1
ATOM 2047 C CA . TRP A 1 280 ? 18.518 25.781 11.062 1.00 21.89 280 TRP A CA 1
ATOM 2048 C C . TRP A 1 280 ? 18.783 26.256 12.494 1.00 21.89 280 TRP A C 1
ATOM 2050 O O . TRP A 1 280 ? 19.330 27.339 12.689 1.00 21.89 280 TRP A O 1
ATOM 2060 N N . VAL A 1 281 ? 18.415 25.462 13.502 1.00 23.55 281 VAL A N 1
ATOM 2061 C CA . VAL A 1 281 ? 18.943 25.668 14.856 1.00 23.55 281 VAL A CA 1
ATOM 2062 C C . VAL A 1 281 ? 20.326 25.029 14.880 1.00 23.55 281 VAL A C 1
ATOM 2064 O O . VAL A 1 281 ? 20.454 23.813 15.004 1.00 23.55 281 VAL A O 1
ATOM 2067 N N . VAL A 1 282 ? 21.363 25.847 14.710 1.00 22.81 282 VAL A N 1
ATOM 2068 C CA . VAL A 1 282 ? 22.743 25.439 14.981 1.00 22.81 282 VAL A CA 1
ATOM 2069 C C . VAL A 1 282 ? 22.918 25.472 16.496 1.00 22.81 282 VAL A C 1
ATOM 2071 O O . VAL A 1 282 ? 23.055 26.540 17.084 1.00 22.81 282 VAL A O 1
ATOM 2074 N N . GLN A 1 283 ? 22.881 24.311 17.149 1.00 24.92 283 GLN A N 1
ATOM 2075 C CA . GLN A 1 283 ? 23.436 24.191 18.495 1.00 24.92 283 GLN A CA 1
ATOM 2076 C C . GLN A 1 283 ? 24.952 24.057 18.351 1.00 24.92 283 GLN A C 1
ATOM 2078 O O . GLN A 1 283 ? 25.463 22.988 18.026 1.00 24.92 283 GLN A O 1
ATOM 2083 N N . THR A 1 284 ? 25.679 25.155 18.551 1.00 26.0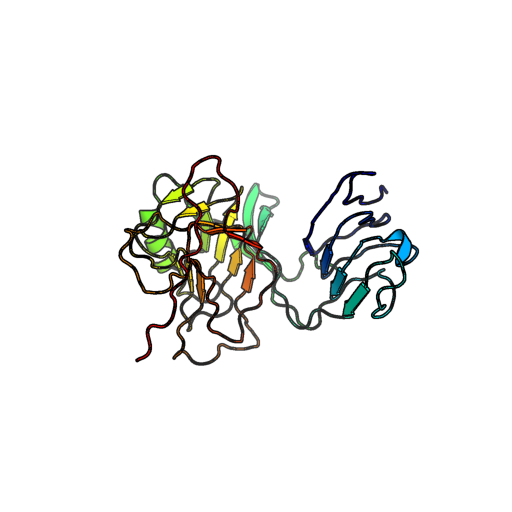6 284 THR A N 1
ATOM 2084 C CA . THR A 1 284 ? 27.123 25.089 18.790 1.00 26.06 284 THR A CA 1
ATOM 2085 C C . THR A 1 284 ? 27.356 24.411 20.143 1.00 26.06 284 THR A C 1
ATOM 2087 O O . THR A 1 284 ? 26.739 24.839 21.123 1.00 26.06 284 THR A O 1
ATOM 2090 N N . PRO A 1 285 ? 28.229 23.396 20.250 1.00 27.77 285 PRO A N 1
ATOM 2091 C CA . PRO A 1 285 ? 28.630 22.866 21.544 1.00 27.77 285 PRO A CA 1
ATOM 2092 C C . PRO A 1 285 ? 29.398 23.957 22.294 1.00 27.77 285 PRO A C 1
ATOM 2094 O O . PRO A 1 285 ? 30.488 24.344 21.883 1.00 27.77 285 PRO A O 1
ATOM 2097 N N . THR A 1 286 ? 28.841 24.466 23.388 1.00 31.31 286 THR A N 1
ATOM 2098 C CA . THR A 1 286 ? 29.640 25.166 24.395 1.00 31.31 286 THR A CA 1
ATOM 2099 C C . THR A 1 286 ? 30.313 24.096 25.244 1.00 31.31 286 THR A C 1
ATOM 2101 O O . THR A 1 286 ? 29.721 23.590 26.198 1.00 31.31 286 THR A O 1
ATOM 2104 N N . GLY A 1 287 ? 31.517 23.689 24.847 1.00 36.12 287 GLY A N 1
ATOM 2105 C CA . GLY A 1 287 ? 32.472 23.149 25.811 1.00 36.12 287 GLY A CA 1
ATOM 2106 C C . GLY A 1 287 ? 33.064 24.297 26.639 1.00 36.12 287 GLY A C 1
ATOM 2107 O O . GLY A 1 287 ? 32.959 25.454 26.218 1.00 36.12 287 GLY A O 1
ATOM 2108 N N . PRO A 1 288 ? 33.655 24.017 27.808 1.00 36.56 288 PRO A N 1
ATOM 2109 C CA . PRO A 1 288 ? 34.778 24.823 28.269 1.00 36.56 288 PRO A CA 1
ATOM 2110 C C . PRO A 1 288 ? 35.974 24.685 27.314 1.00 36.56 288 PRO A C 1
ATOM 2112 O O . PRO A 1 288 ? 36.142 23.590 26.723 1.00 36.56 288 PRO A O 1
#

Foldseek 3Di:
DDEAEPDDPPDEAADDEEEQEEGPHAAAPARHQEYEYEQAEHADPAQVRNAHFAEYEYAQYHNYHDAFAPDDDRGYTYHHHNFDQKDWDAWDWDQDPVRFIWTWTADMDGRHHHHDDDPRTDTHGCVLEDEDEQVCLPCQQVSLVVVGAYEYEDDEHEDQAANEHEAALHEYHYDPAHEYEQHLVLEANYEYAQAHFQYEAEHYEYEYDPHDPPDPDAGAHYEYHDLPRDADDLSTAHEYAYPEYEYAPRHDHDYNDDRYDYRDYHYDDDPDDPDDPDDDPDPDDPDD

Organism: NCBI:txid2562239